Protein AF-A0AAV0SYE0-F1 (afdb_monomer_lite)

pLDDT: mean 76.72, std 21.62, range [25.12, 97.19]

Structure (mmCIF, N/CA/C/O backbone):
data_AF-A0AAV0SYE0-F1
#
_entry.id   AF-A0AAV0SYE0-F1
#
loop_
_atom_site.group_PDB
_atom_site.id
_atom_site.type_symbol
_atom_site.label_atom_id
_atom_site.label_alt_id
_atom_site.label_comp_id
_atom_site.label_asym_id
_atom_site.label_entity_id
_atom_site.label_seq_id
_atom_site.pdbx_PDB_ins_code
_atom_site.Cartn_x
_atom_site.Cartn_y
_atom_site.Cartn_z
_atom_site.occupancy
_atom_site.B_iso_or_equiv
_atom_site.auth_seq_id
_atom_site.auth_comp_id
_atom_site.auth_asym_id
_atom_site.auth_atom_id
_atom_site.pdbx_PDB_model_num
ATOM 1 N N . MET A 1 1 ? 43.451 -27.734 25.884 1.00 39.03 1 MET A N 1
ATOM 2 C CA . MET A 1 1 ? 43.210 -27.910 24.436 1.00 39.03 1 MET A CA 1
ATOM 3 C C . MET A 1 1 ? 42.182 -29.017 24.234 1.00 39.03 1 MET A C 1
ATOM 5 O O . MET A 1 1 ? 42.535 -30.186 24.268 1.00 39.03 1 MET A O 1
ATOM 9 N N . ARG A 1 2 ? 40.902 -28.650 24.120 1.00 26.92 2 ARG A N 1
ATOM 10 C CA . ARG A 1 2 ? 39.813 -29.468 23.565 1.00 26.92 2 ARG A CA 1
ATOM 11 C C . ARG A 1 2 ? 38.828 -28.494 22.925 1.00 26.92 2 ARG A C 1
ATOM 13 O O . ARG A 1 2 ? 38.485 -27.481 23.525 1.00 26.92 2 ARG A O 1
ATOM 20 N N . ILE A 1 3 ? 38.518 -28.775 21.670 1.00 32.34 3 ILE A N 1
ATOM 21 C CA . ILE A 1 3 ? 37.785 -27.938 20.727 1.00 32.34 3 ILE A CA 1
ATOM 22 C C . ILE A 1 3 ? 36.298 -28.004 21.077 1.00 32.34 3 ILE A C 1
ATOM 24 O O . ILE A 1 3 ? 35.726 -29.090 21.102 1.00 32.34 3 ILE A O 1
ATOM 28 N N . ALA A 1 4 ? 35.691 -26.849 21.341 1.00 30.98 4 ALA A N 1
ATOM 29 C CA . ALA A 1 4 ? 34.247 -26.681 21.355 1.00 30.98 4 ALA A CA 1
ATOM 30 C C . ALA A 1 4 ? 33.832 -26.156 19.977 1.00 30.98 4 ALA A C 1
ATOM 32 O O . ALA A 1 4 ? 34.064 -24.995 19.648 1.00 30.98 4 ALA A O 1
ATOM 33 N N . GLY A 1 5 ? 33.258 -27.028 19.156 1.00 30.31 5 GLY A N 1
ATOM 34 C CA . GLY A 1 5 ? 32.296 -26.593 18.155 1.00 30.31 5 GLY A CA 1
ATOM 35 C C . GLY A 1 5 ? 30.921 -26.634 18.803 1.00 30.31 5 GLY A C 1
ATOM 36 O O . GLY A 1 5 ? 30.643 -27.599 19.500 1.00 30.31 5 GLY A O 1
ATOM 37 N N . PHE A 1 6 ? 30.100 -25.605 18.604 1.00 29.39 6 PHE A N 1
ATOM 38 C CA . PHE A 1 6 ? 28.672 -25.751 18.316 1.00 29.39 6 PHE A CA 1
ATOM 39 C C . PHE A 1 6 ? 28.078 -24.387 17.919 1.00 29.39 6 PHE A C 1
ATOM 41 O O . PHE A 1 6 ? 28.162 -23.414 18.658 1.00 29.39 6 PHE A O 1
ATOM 48 N N . LEU A 1 7 ? 27.487 -24.388 16.722 1.00 26.67 7 LEU A N 1
ATOM 49 C CA . LEU A 1 7 ? 26.417 -23.530 16.205 1.00 26.67 7 LEU A CA 1
ATOM 50 C C . LEU A 1 7 ? 26.616 -22.001 16.161 1.00 26.67 7 LEU A C 1
ATOM 52 O O . LEU A 1 7 ? 26.244 -21.252 17.059 1.00 26.67 7 LE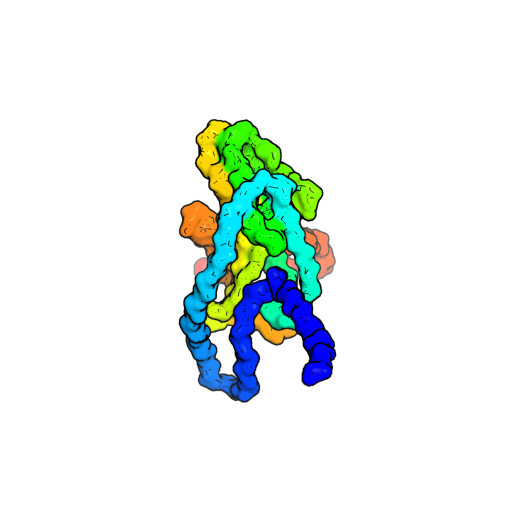U A O 1
ATOM 56 N N . CYS A 1 8 ? 27.047 -21.532 14.988 1.00 25.12 8 CYS A N 1
ATOM 57 C CA . CYS A 1 8 ? 26.681 -20.219 14.471 1.00 25.12 8 CYS A CA 1
ATOM 58 C C . CYS A 1 8 ? 25.213 -20.289 14.004 1.00 25.12 8 CYS A C 1
ATOM 60 O O . CYS A 1 8 ? 24.919 -20.902 12.978 1.00 25.12 8 CYS A O 1
ATOM 62 N N . PHE A 1 9 ? 24.283 -19.718 14.775 1.00 26.72 9 PHE A N 1
ATOM 63 C CA . PHE A 1 9 ? 22.928 -19.445 14.293 1.00 26.72 9 PHE A CA 1
ATOM 64 C C . PHE A 1 9 ? 23.012 -18.305 13.272 1.00 26.72 9 PHE A C 1
ATOM 66 O O . PHE A 1 9 ? 23.172 -17.140 13.634 1.00 26.72 9 PHE A O 1
ATOM 73 N N . ALA A 1 10 ? 22.948 -18.650 11.987 1.00 30.55 10 ALA A N 1
ATOM 74 C CA . ALA A 1 10 ? 22.765 -17.677 10.923 1.00 30.55 10 ALA A CA 1
ATOM 75 C C . ALA A 1 10 ? 21.324 -17.141 10.965 1.00 30.55 10 ALA A C 1
ATOM 77 O O . ALA A 1 10 ? 20.359 -17.902 11.020 1.00 30.55 10 ALA A O 1
ATOM 78 N N . LEU A 1 11 ? 21.242 -15.814 10.983 1.00 30.31 11 LEU A N 1
ATOM 79 C CA . LEU A 1 11 ? 20.070 -14.952 11.041 1.00 30.31 11 LEU A CA 1
ATOM 80 C C . LEU A 1 11 ? 18.821 -15.449 10.288 1.00 30.31 11 LEU A C 1
ATOM 82 O O . LEU A 1 11 ? 18.808 -15.590 9.067 1.00 30.31 11 LEU A O 1
ATOM 86 N N . VAL A 1 12 ? 17.729 -15.553 11.046 1.00 32.97 12 VAL A N 1
ATOM 87 C CA . VAL A 1 12 ? 16.354 -15.310 10.592 1.00 32.97 12 VAL A CA 1
ATOM 88 C C . VAL A 1 12 ? 16.225 -13.814 10.279 1.00 32.97 12 VAL A C 1
ATOM 90 O O . VAL A 1 12 ? 16.651 -12.999 11.096 1.00 32.97 12 VAL A O 1
ATOM 93 N N . GLY A 1 13 ? 15.638 -13.415 9.145 1.00 28.16 13 GLY A N 1
ATOM 94 C CA . GLY A 1 13 ? 15.390 -11.985 8.933 1.00 28.16 13 GLY A CA 1
ATOM 95 C C . GLY A 1 13 ? 14.937 -11.546 7.547 1.00 28.16 13 GLY A C 1
ATOM 96 O O . GLY A 1 13 ? 15.702 -10.897 6.853 1.00 28.16 13 GLY A O 1
ATOM 97 N N . VAL A 1 14 ? 13.664 -11.784 7.211 1.00 32.28 14 VAL A N 1
ATOM 98 C CA . VAL A 1 14 ? 12.763 -10.699 6.766 1.00 32.28 14 VAL A CA 1
ATOM 99 C C . VAL A 1 14 ? 11.435 -10.881 7.496 1.00 32.28 14 VAL A C 1
ATOM 101 O O . VAL A 1 14 ? 10.446 -11.385 6.980 1.00 32.28 14 VAL A O 1
ATOM 104 N N . ALA A 1 15 ? 11.483 -10.492 8.760 1.00 31.98 15 ALA A N 1
ATOM 105 C CA . ALA A 1 15 ? 10.378 -9.971 9.542 1.00 31.98 15 ALA A CA 1
ATOM 106 C C . ALA A 1 15 ? 11.039 -8.969 10.491 1.00 31.98 15 ALA A C 1
ATOM 108 O O . ALA A 1 15 ? 11.371 -9.293 11.623 1.00 31.98 15 ALA A O 1
ATOM 109 N N . THR A 1 16 ? 11.371 -7.772 10.004 1.00 31.03 16 THR A N 1
ATOM 110 C CA . THR A 1 16 ? 11.835 -6.700 10.892 1.00 31.03 16 THR A CA 1
ATOM 111 C C . THR A 1 16 ? 10.615 -6.011 11.492 1.00 31.03 16 THR A C 1
ATOM 113 O O . THR A 1 16 ? 10.235 -4.900 11.128 1.00 31.03 16 THR A O 1
ATOM 116 N N . VAL A 1 17 ? 9.976 -6.724 12.418 1.00 31.34 17 VAL A N 1
ATOM 117 C CA . VAL A 1 17 ? 9.148 -6.128 13.462 1.00 31.34 17 VAL A CA 1
ATOM 118 C C . VAL A 1 17 ? 10.128 -5.590 14.503 1.00 31.34 17 VAL A C 1
ATOM 120 O O . VAL A 1 17 ? 10.962 -6.326 15.019 1.00 31.34 17 VAL A O 1
ATOM 123 N N . VAL A 1 18 ? 10.086 -4.283 14.758 1.00 28.69 18 VAL A N 1
ATOM 124 C CA . VAL A 1 18 ? 10.668 -3.738 15.986 1.00 28.69 18 VAL A CA 1
ATOM 125 C C . VAL A 1 18 ? 9.649 -4.046 17.069 1.00 28.69 18 VAL A C 1
ATOM 127 O O . VAL A 1 18 ? 8.572 -3.447 17.079 1.00 28.69 18 VAL A O 1
ATOM 130 N N . ASP A 1 19 ? 9.966 -5.011 17.923 1.00 27.86 19 ASP A N 1
ATOM 131 C CA . ASP A 1 19 ? 9.214 -5.259 19.143 1.00 27.86 19 ASP A CA 1
ATOM 132 C C . ASP A 1 19 ? 9.237 -3.992 20.003 1.00 27.86 19 ASP A C 1
ATOM 134 O O . ASP A 1 19 ? 10.294 -3.462 20.350 1.00 27.86 19 ASP A O 1
ATOM 138 N N . GLN A 1 20 ? 8.058 -3.503 20.363 1.00 31.05 20 GLN A N 1
ATOM 139 C CA . GLN A 1 20 ? 7.893 -2.856 21.651 1.00 31.05 20 GLN A CA 1
ATOM 140 C C . GLN A 1 20 ? 7.108 -3.820 22.528 1.00 31.05 20 GLN A C 1
ATOM 142 O O . GLN A 1 20 ? 6.044 -4.292 22.131 1.00 31.05 20 GLN A O 1
ATOM 147 N N . GLU A 1 21 ? 7.690 -4.137 23.682 1.00 31.53 21 GLU A N 1
ATOM 148 C CA . GLU A 1 21 ? 7.192 -5.116 24.645 1.00 31.53 21 GLU A CA 1
ATOM 149 C C . GLU A 1 21 ? 5.715 -4.921 25.039 1.00 31.53 21 GLU A C 1
ATOM 151 O O . GLU A 1 21 ? 5.198 -3.798 25.001 1.00 31.53 21 GLU A O 1
ATOM 156 N N . PRO A 1 22 ? 5.025 -5.998 25.464 1.00 37.97 22 PRO A N 1
ATOM 157 C CA . PRO A 1 22 ? 3.666 -5.895 25.968 1.00 37.97 22 PRO A CA 1
ATOM 158 C C . PRO A 1 22 ? 3.667 -5.146 27.305 1.00 37.97 22 PRO A C 1
ATOM 160 O O . PRO A 1 22 ? 4.179 -5.641 28.309 1.00 37.97 22 PRO A O 1
ATOM 163 N N . VAL A 1 23 ? 3.050 -3.962 27.340 1.00 39.50 23 VAL A N 1
ATOM 164 C CA . VAL A 1 23 ? 2.696 -3.316 28.609 1.00 39.50 23 VAL A CA 1
ATOM 165 C C . VAL A 1 23 ? 1.694 -4.230 29.316 1.00 39.50 23 VAL A C 1
ATOM 167 O O . VAL A 1 23 ? 0.624 -4.532 28.784 1.00 39.50 23 VAL A O 1
ATOM 170 N N . GLY A 1 24 ? 2.103 -4.737 30.480 1.00 34.47 24 GLY A N 1
ATOM 171 C CA . GLY A 1 24 ? 1.306 -5.610 31.333 1.00 34.47 24 GLY A CA 1
ATOM 172 C C . GLY A 1 24 ? 0.010 -4.956 31.815 1.00 34.47 24 GLY A C 1
ATOM 173 O O . GLY A 1 24 ? -0.150 -3.741 31.748 1.00 34.47 24 GLY A O 1
ATOM 174 N N . ASN A 1 25 ? -0.904 -5.803 32.300 1.00 40.38 25 ASN A N 1
ATOM 175 C CA . ASN A 1 25 ? -2.187 -5.449 32.917 1.00 40.38 25 ASN A CA 1
ATOM 176 C C . ASN A 1 25 ? -2.152 -4.098 33.655 1.00 40.38 25 ASN A C 1
ATOM 178 O O . ASN A 1 25 ? -1.549 -4.004 34.724 1.00 40.38 25 ASN A O 1
ATOM 182 N N . SER A 1 26 ? -2.884 -3.102 33.158 1.00 34.50 26 SER A N 1
ATOM 183 C CA . SER A 1 26 ? -3.306 -1.972 33.980 1.00 34.50 26 SER A CA 1
ATOM 184 C C . SER A 1 26 ? -4.742 -1.563 33.661 1.00 34.50 26 SER A C 1
ATOM 186 O O . SER A 1 26 ? -5.260 -1.710 32.555 1.00 34.50 26 SER A O 1
ATOM 188 N N . THR A 1 27 ? -5.407 -1.165 34.733 1.00 34.47 27 THR A N 1
ATOM 189 C CA . THR A 1 27 ? -6.792 -0.733 34.858 1.00 34.47 27 THR A CA 1
ATOM 190 C C . THR A 1 27 ? -7.102 0.514 34.023 1.00 34.47 27 THR A C 1
ATOM 192 O O . THR A 1 27 ? -6.209 1.261 33.644 1.00 34.47 27 THR A O 1
ATOM 195 N N . LEU A 1 28 ? -8.395 0.720 33.755 1.00 39.66 28 LEU A N 1
ATOM 196 C CA . LEU A 1 28 ? -9.038 1.669 32.829 1.00 39.66 28 LEU A CA 1
ATOM 197 C C . LEU A 1 28 ? -8.769 3.190 33.022 1.00 39.66 28 LEU A C 1
ATOM 199 O O . LEU A 1 28 ? -9.679 3.977 32.779 1.00 39.66 28 LEU A O 1
ATOM 203 N N . GLU A 1 29 ? -7.569 3.646 33.395 1.00 38.31 29 GLU A N 1
ATOM 204 C CA . GLU A 1 29 ? -7.291 5.090 33.574 1.00 38.31 29 GLU A CA 1
ATOM 205 C C . GLU A 1 29 ? -6.020 5.662 32.923 1.00 38.31 29 GLU A C 1
ATOM 207 O O . GLU A 1 29 ? -5.843 6.877 32.967 1.00 38.31 29 GLU A O 1
ATOM 212 N N . ASP A 1 30 ? -5.190 4.887 32.222 1.00 38.16 30 ASP A N 1
ATOM 213 C CA . ASP A 1 30 ? -3.998 5.461 31.578 1.00 38.16 30 ASP A CA 1
ATOM 214 C C . ASP A 1 30 ? -4.182 5.671 30.070 1.00 38.16 30 ASP A C 1
ATOM 216 O O . ASP A 1 30 ? -4.316 4.732 29.280 1.00 38.16 30 ASP A O 1
ATOM 220 N N . ALA A 1 31 ? -4.158 6.939 29.651 1.00 41.88 31 ALA A N 1
ATOM 221 C CA . ALA A 1 31 ? -3.985 7.302 28.250 1.00 41.88 31 ALA A CA 1
ATOM 222 C C . ALA A 1 31 ? -2.686 6.663 27.705 1.00 41.88 31 ALA A C 1
ATOM 224 O O . ALA A 1 31 ? -1.679 6.648 28.417 1.00 41.88 31 ALA A O 1
ATOM 225 N N . PRO A 1 32 ? -2.655 6.162 26.454 1.00 47.22 32 PRO A N 1
ATOM 226 C CA . PRO A 1 32 ? -1.471 5.503 25.912 1.00 47.22 32 PRO A CA 1
ATOM 227 C C . PRO A 1 32 ? -0.261 6.442 25.953 1.00 47.22 32 PRO A C 1
ATOM 229 O O . PRO A 1 32 ? -0.279 7.510 25.333 1.00 47.22 32 PRO A O 1
ATOM 232 N N . VAL A 1 33 ? 0.790 6.040 26.672 1.00 45.41 33 VAL A N 1
ATOM 233 C CA . VAL A 1 33 ? 2.092 6.721 26.669 1.00 45.41 33 VAL A CA 1
ATOM 234 C C . VAL A 1 33 ? 2.550 6.868 25.209 1.00 45.41 33 VAL A C 1
ATOM 236 O O . VAL A 1 33 ? 2.459 5.895 24.452 1.00 45.41 33 VAL A O 1
ATOM 239 N N . PRO A 1 34 ? 3.008 8.058 24.767 1.00 44.53 34 PRO A N 1
ATOM 240 C CA . PRO A 1 34 ? 3.503 8.228 23.408 1.00 44.53 34 PRO A CA 1
ATOM 241 C C . PRO A 1 34 ? 4.624 7.213 23.144 1.00 44.53 34 PRO A C 1
ATOM 243 O O . PRO A 1 34 ? 5.478 7.024 24.015 1.00 44.53 34 PRO A O 1
ATOM 246 N N . PRO A 1 35 ? 4.634 6.545 21.975 1.00 51.69 35 PRO A N 1
ATOM 247 C CA . PRO A 1 35 ? 5.671 5.575 21.675 1.00 51.69 35 PRO A CA 1
ATOM 248 C C . PRO A 1 35 ? 7.048 6.250 21.805 1.00 51.69 35 PRO A C 1
ATOM 250 O O . PRO A 1 35 ? 7.205 7.397 21.370 1.00 51.69 35 PRO A O 1
ATOM 253 N N . PRO A 1 36 ? 8.035 5.579 22.425 1.00 47.97 36 PRO A N 1
ATOM 254 C CA . PRO A 1 36 ? 9.389 6.083 22.539 1.00 47.97 36 PRO A CA 1
ATOM 255 C C . PRO A 1 36 ? 9.919 6.419 21.148 1.00 47.97 36 PRO A C 1
ATOM 257 O O . PRO A 1 36 ? 9.626 5.737 20.162 1.00 47.97 36 PRO A O 1
ATOM 260 N N . THR A 1 37 ? 10.703 7.492 21.078 1.00 43.03 37 THR A N 1
ATOM 261 C CA . THR A 1 37 ? 11.418 7.895 19.868 1.00 43.03 37 THR A CA 1
ATOM 262 C C . THR A 1 37 ? 12.114 6.670 19.262 1.00 43.03 37 THR A C 1
ATOM 264 O O . THR A 1 37 ? 12.851 6.000 19.991 1.00 43.03 37 THR A O 1
ATOM 267 N N . PRO A 1 38 ? 11.899 6.349 17.968 1.00 50.44 38 PRO A N 1
ATOM 268 C CA . PRO A 1 38 ? 12.546 5.206 17.340 1.00 50.44 38 PRO A CA 1
ATOM 269 C C . PRO A 1 38 ? 14.055 5.300 17.554 1.00 50.44 38 PRO A C 1
ATOM 271 O O . PRO A 1 38 ? 14.655 6.334 17.246 1.00 50.44 38 PRO A O 1
ATOM 274 N N . ALA A 1 39 ? 14.662 4.241 18.092 1.00 43.97 39 ALA A N 1
ATOM 275 C CA . ALA A 1 39 ? 16.113 4.152 18.168 1.00 43.97 39 ALA A CA 1
ATOM 276 C C . ALA A 1 39 ? 16.702 4.405 16.765 1.00 43.97 39 ALA A C 1
ATOM 278 O O . ALA A 1 39 ? 16.112 3.947 15.778 1.00 43.97 39 ALA A O 1
ATOM 279 N N . PRO A 1 40 ? 17.825 5.140 16.642 1.00 45.06 40 PRO A N 1
ATOM 280 C CA . PRO A 1 40 ? 18.459 5.353 15.350 1.00 45.06 40 PRO A CA 1
ATOM 281 C C . PRO A 1 40 ? 18.737 3.992 14.716 1.00 45.06 40 PRO A C 1
ATOM 283 O O . PRO A 1 40 ? 19.388 3.143 15.328 1.00 45.06 40 PRO A O 1
ATOM 286 N N . THR A 1 41 ? 18.204 3.773 13.511 1.00 49.97 41 THR A N 1
ATOM 287 C CA . THR A 1 41 ? 18.442 2.546 12.750 1.00 49.97 41 THR A CA 1
ATOM 288 C C . THR A 1 41 ? 19.955 2.324 12.689 1.00 49.97 41 THR A C 1
ATOM 290 O O . THR A 1 41 ? 20.658 3.229 12.223 1.00 49.97 41 THR A O 1
ATOM 293 N N . PRO A 1 42 ? 20.485 1.183 13.175 1.00 56.62 42 PRO A N 1
ATOM 294 C CA . PRO A 1 42 ? 21.911 0.915 13.085 1.00 56.62 42 PRO A CA 1
ATOM 295 C C . PRO A 1 42 ? 22.345 1.081 11.631 1.00 56.62 42 PRO A C 1
ATOM 297 O O . PRO A 1 42 ? 21.618 0.671 10.727 1.00 56.62 42 PRO A O 1
ATOM 300 N N . ALA A 1 43 ? 23.502 1.704 11.399 1.00 55.62 43 ALA A N 1
ATOM 301 C CA . ALA A 1 43 ? 24.018 1.904 10.052 1.00 55.62 43 ALA A CA 1
ATOM 302 C C . ALA A 1 43 ? 24.183 0.540 9.358 1.00 55.62 43 ALA A C 1
ATOM 304 O O . ALA A 1 43 ? 25.160 -0.177 9.585 1.00 55.62 43 ALA A O 1
ATOM 305 N N . CYS A 1 44 ? 23.206 0.155 8.536 1.00 56.62 44 CYS A N 1
ATOM 306 C CA . CYS A 1 44 ? 23.288 -1.049 7.729 1.00 56.62 44 CYS A CA 1
ATOM 307 C C . CYS A 1 44 ? 24.372 -0.827 6.675 1.00 56.62 44 CYS A C 1
ATOM 309 O O . CYS A 1 44 ? 24.220 0.005 5.782 1.00 56.62 44 CYS A O 1
ATOM 311 N N . LYS A 1 45 ? 25.472 -1.583 6.762 1.00 61.62 45 LYS A N 1
ATOM 312 C CA . LYS A 1 45 ? 26.448 -1.687 5.672 1.00 61.62 45 LYS A CA 1
ATOM 313 C C . LYS A 1 45 ? 25.823 -2.517 4.550 1.00 61.62 45 LYS A C 1
ATOM 315 O O . LYS A 1 45 ? 26.063 -3.716 4.459 1.00 61.62 45 LYS A O 1
ATOM 320 N N . HIS A 1 46 ? 24.974 -1.891 3.746 1.00 64.38 46 HIS A N 1
ATOM 321 C CA . HIS A 1 46 ? 24.399 -2.499 2.556 1.00 64.38 46 HIS A CA 1
ATOM 322 C C . HIS A 1 46 ? 25.151 -1.995 1.320 1.00 64.38 46 HIS A C 1
ATOM 324 O O . HIS A 1 46 ? 25.329 -0.790 1.150 1.00 64.38 46 HIS A O 1
ATOM 330 N N . VAL A 1 47 ? 25.628 -2.914 0.479 1.00 65.00 47 VAL A N 1
ATOM 331 C CA . VAL A 1 47 ? 26.158 -2.562 -0.843 1.00 65.00 47 VAL A CA 1
ATOM 332 C C . VAL A 1 47 ? 24.966 -2.477 -1.781 1.00 65.00 47 VAL A C 1
ATOM 334 O O . VAL A 1 47 ? 24.391 -3.506 -2.129 1.00 65.00 47 VAL A O 1
ATOM 337 N N . GLU A 1 48 ? 24.594 -1.259 -2.168 1.00 75.50 48 GLU A N 1
ATOM 338 C CA . GLU A 1 48 ? 23.477 -1.031 -3.080 1.00 75.50 48 GLU A CA 1
ATOM 339 C C . GLU A 1 48 ? 23.713 -1.752 -4.409 1.00 75.50 48 GLU A C 1
ATOM 341 O O . GLU A 1 48 ? 24.671 -1.475 -5.137 1.00 75.50 48 GLU A O 1
ATOM 346 N N . LYS A 1 49 ? 22.818 -2.683 -4.737 1.00 86.81 49 LYS A N 1
ATOM 347 C CA . LYS A 1 49 ? 22.844 -3.407 -6.005 1.00 86.81 49 LYS A CA 1
ATOM 348 C C . LYS A 1 49 ? 21.457 -3.414 -6.629 1.00 86.81 49 LYS A C 1
ATOM 350 O O . LYS A 1 49 ? 20.581 -4.176 -6.228 1.00 86.81 49 LYS A O 1
ATOM 355 N N . GLY A 1 50 ? 21.286 -2.574 -7.646 1.00 90.06 50 GLY A N 1
ATOM 356 C CA . GLY A 1 50 ? 20.104 -2.588 -8.498 1.00 90.06 50 GLY A CA 1
ATOM 357 C C . GLY A 1 50 ? 20.172 -3.726 -9.517 1.00 90.06 50 GLY A C 1
ATOM 358 O O . GLY A 1 50 ? 21.174 -3.871 -10.219 1.00 90.06 50 GLY A O 1
ATOM 359 N N . ILE A 1 51 ? 19.105 -4.512 -9.636 1.00 94.62 51 ILE A N 1
ATOM 360 C CA . ILE A 1 51 ? 18.956 -5.542 -10.676 1.00 94.62 51 ILE A CA 1
ATOM 361 C C . ILE A 1 51 ? 17.718 -5.278 -11.536 1.00 94.62 51 ILE A C 1
ATOM 363 O O . ILE A 1 51 ? 16.922 -4.385 -11.260 1.00 94.62 51 ILE A O 1
ATOM 367 N N . HIS A 1 52 ? 17.546 -6.029 -12.622 1.00 96.69 52 HIS A N 1
ATOM 368 C CA . HIS A 1 52 ? 16.375 -5.885 -13.491 1.00 96.69 52 HIS A CA 1
ATOM 369 C C . HIS A 1 52 ? 15.069 -6.097 -12.699 1.00 96.69 52 HIS A C 1
ATOM 371 O O . HIS A 1 52 ? 15.007 -7.003 -11.869 1.00 96.69 52 HIS A O 1
ATOM 377 N N . HIS A 1 53 ? 14.021 -5.304 -12.956 1.00 94.31 53 HIS A N 1
ATOM 378 C CA . HIS A 1 53 ? 12.792 -5.296 -12.139 1.00 94.31 53 HIS A CA 1
ATOM 379 C C . HIS A 1 53 ? 12.092 -6.660 -12.095 1.00 94.31 53 HIS A C 1
ATOM 381 O O . HIS A 1 53 ? 11.626 -7.084 -11.043 1.00 94.31 53 HIS A O 1
ATOM 387 N N . ASP A 1 54 ? 12.092 -7.393 -13.211 1.00 95.44 54 ASP A N 1
ATOM 388 C CA . ASP A 1 54 ? 11.547 -8.755 -13.254 1.00 95.44 54 ASP A CA 1
ATOM 389 C C . ASP A 1 54 ? 12.425 -9.786 -12.520 1.00 95.44 54 ASP A C 1
ATOM 391 O O . ASP A 1 54 ? 11.998 -10.918 -12.355 1.00 95.44 54 ASP A O 1
ATOM 395 N N . LYS A 1 55 ? 13.649 -9.457 -12.087 1.00 96.56 55 LYS A N 1
ATOM 396 C CA . LYS A 1 55 ? 14.592 -10.392 -11.438 1.00 96.56 55 LYS A CA 1
ATOM 397 C C . LYS A 1 55 ? 14.611 -10.303 -9.916 1.00 96.56 55 LYS A C 1
ATOM 399 O O . LYS A 1 55 ? 15.401 -11.003 -9.290 1.00 96.56 55 LYS A O 1
ATOM 404 N N . ILE A 1 56 ? 13.696 -9.546 -9.321 1.00 95.31 56 ILE A N 1
ATOM 405 C CA . ILE A 1 56 ? 13.511 -9.525 -7.872 1.00 95.31 56 ILE A CA 1
ATOM 406 C C . ILE A 1 56 ? 12.575 -10.662 -7.466 1.00 95.31 56 ILE A C 1
ATOM 408 O O . ILE A 1 56 ? 11.434 -10.738 -7.923 1.00 95.31 56 ILE A O 1
ATOM 412 N N . LYS A 1 57 ? 13.057 -11.549 -6.594 1.00 96.06 57 LYS A N 1
ATOM 413 C CA . LYS A 1 57 ? 12.248 -12.627 -6.024 1.00 96.06 57 LYS A CA 1
ATOM 414 C C . LYS A 1 57 ? 11.462 -12.101 -4.815 1.00 96.06 57 LYS A C 1
ATOM 416 O O . LYS A 1 57 ? 12.089 -11.545 -3.915 1.00 96.06 57 LYS A O 1
ATOM 421 N N . PRO A 1 58 ? 10.126 -12.262 -4.775 1.00 93.75 58 PRO A N 1
ATOM 422 C CA . PRO A 1 58 ? 9.324 -11.839 -3.635 1.00 93.75 58 PRO A CA 1
ATOM 423 C C . PRO A 1 58 ? 9.586 -12.727 -2.414 1.00 93.75 58 PRO A C 1
ATOM 425 O O . PRO A 1 58 ? 10.055 -13.865 -2.525 1.00 93.75 58 PRO A O 1
ATOM 428 N N . PHE A 1 59 ? 9.232 -12.208 -1.245 1.00 94.12 59 PHE A N 1
ATOM 429 C CA . PHE A 1 59 ? 9.239 -12.960 -0.001 1.00 94.12 59 PHE A CA 1
ATOM 430 C C . PHE A 1 59 ? 7.972 -13.813 0.097 1.00 94.12 59 PHE A C 1
ATOM 432 O O . PHE A 1 59 ? 6.878 -13.322 -0.204 1.00 94.12 59 PHE A O 1
ATOM 439 N N . PRO A 1 60 ? 8.071 -15.072 0.556 1.00 94.44 60 PRO A N 1
ATOM 440 C CA . PRO A 1 60 ? 6.878 -15.825 0.908 1.00 94.44 60 PRO A CA 1
ATOM 441 C C . PRO A 1 60 ? 6.148 -15.122 2.058 1.00 94.44 60 PRO A C 1
ATOM 443 O O . PRO A 1 60 ? 6.776 -14.591 2.975 1.00 94.44 60 PRO A O 1
ATOM 446 N N . GLN A 1 61 ? 4.815 -15.133 2.031 1.00 90.44 61 GLN A N 1
ATOM 447 C CA . GLN A 1 61 ? 4.040 -14.714 3.194 1.00 90.44 61 GLN A CA 1
ATOM 448 C C . GLN A 1 61 ? 4.200 -15.772 4.291 1.00 90.44 61 GLN A C 1
ATOM 450 O O . GLN A 1 61 ? 3.768 -16.908 4.113 1.00 90.44 61 GLN A O 1
ATOM 455 N N . LEU A 1 62 ? 4.827 -15.389 5.401 1.00 90.00 62 LEU A N 1
ATOM 456 C CA . LEU A 1 62 ? 4.965 -16.235 6.584 1.00 90.00 62 LEU A CA 1
ATOM 457 C C . LEU A 1 62 ? 3.652 -16.287 7.377 1.00 90.00 62 LEU A C 1
ATOM 459 O O . LEU A 1 62 ? 2.799 -15.401 7.252 1.00 90.00 62 LEU A O 1
ATOM 463 N N . ASP A 1 63 ? 3.512 -17.313 8.214 1.00 92.62 63 ASP A N 1
ATOM 464 C CA . ASP A 1 63 ? 2.406 -17.400 9.162 1.00 92.62 63 ASP A CA 1
ATOM 465 C C . ASP A 1 63 ? 2.488 -16.260 10.182 1.00 92.62 63 ASP A C 1
ATOM 467 O O . ASP A 1 63 ? 3.543 -15.985 10.752 1.00 92.62 63 ASP A O 1
ATOM 471 N N . ALA A 1 64 ? 1.358 -15.594 10.414 1.00 93.56 64 ALA A N 1
ATOM 472 C CA . ALA A 1 64 ? 1.270 -14.491 11.358 1.00 93.56 64 ALA A CA 1
ATOM 473 C C . ALA A 1 64 ? 1.155 -15.006 12.799 1.00 93.56 64 ALA A C 1
ATOM 475 O O . ALA A 1 64 ? 0.159 -15.634 13.175 1.00 93.56 64 ALA A O 1
ATOM 476 N N . VAL A 1 65 ? 2.146 -14.689 13.629 1.00 93.75 65 VAL A N 1
ATOM 477 C CA . VAL A 1 65 ? 2.252 -15.161 15.013 1.00 93.75 65 VAL A CA 1
ATOM 478 C C . VAL A 1 65 ? 1.887 -14.046 15.988 1.00 93.75 65 VAL A C 1
ATOM 480 O O . VAL A 1 65 ? 1.040 -14.248 16.870 1.00 93.75 65 VAL A O 1
ATOM 483 N N . SER A 1 66 ? 2.470 -12.862 15.810 1.00 93.00 66 SER A N 1
ATOM 484 C CA . SER A 1 66 ? 2.265 -11.717 16.698 1.00 93.00 66 SER A CA 1
ATOM 485 C C . SER A 1 66 ? 0.930 -11.002 16.432 1.00 93.00 66 SER A C 1
ATOM 487 O O . SER A 1 66 ? 0.312 -11.141 15.374 1.00 93.00 66 SER A O 1
ATOM 489 N N . ILE A 1 67 ? 0.449 -10.228 17.412 1.00 95.50 67 ILE A N 1
ATOM 490 C CA . ILE A 1 67 ? -0.738 -9.363 17.269 1.00 95.50 67 ILE A CA 1
ATOM 491 C C . ILE A 1 67 ? -0.638 -8.432 16.039 1.00 95.50 67 ILE A C 1
ATOM 493 O O . ILE A 1 67 ? -1.572 -8.439 15.230 1.00 95.50 67 ILE A O 1
ATOM 497 N N . PRO A 1 68 ? 0.454 -7.660 15.839 1.00 91.94 68 PRO A N 1
ATOM 498 C CA . PRO A 1 68 ? 0.578 -6.784 14.674 1.00 91.94 68 PRO A CA 1
ATOM 499 C C . PRO A 1 68 ? 0.597 -7.555 13.346 1.00 91.94 68 PRO A C 1
ATOM 501 O O . PRO A 1 68 ? -0.061 -7.128 12.398 1.00 91.94 68 PRO A O 1
ATOM 504 N N . GLU A 1 69 ? 1.265 -8.713 13.274 1.00 91.25 69 GLU A N 1
ATOM 505 C CA . GLU A 1 69 ? 1.264 -9.564 12.072 1.00 91.25 69 GLU A CA 1
ATOM 506 C C . GLU A 1 69 ? -0.139 -10.073 11.741 1.00 91.25 69 GLU A C 1
ATOM 508 O O . GLU A 1 69 ? -0.587 -9.983 10.596 1.00 91.25 69 GLU A O 1
ATOM 513 N N . LYS A 1 70 ? -0.864 -10.576 12.746 1.00 95.38 70 LYS A N 1
ATOM 514 C CA . LYS A 1 70 ? -2.234 -11.077 12.573 1.00 95.38 70 LYS A CA 1
ATOM 515 C C . LYS A 1 70 ? -3.162 -9.967 12.094 1.00 95.38 70 LYS A C 1
ATOM 517 O O . LYS A 1 70 ? -3.965 -10.198 11.190 1.00 95.38 70 LYS A O 1
ATOM 522 N N . ALA A 1 71 ? -3.026 -8.761 12.645 1.00 92.12 71 ALA A N 1
ATOM 523 C CA . ALA A 1 71 ? -3.775 -7.594 12.193 1.00 92.12 71 ALA A CA 1
ATOM 524 C C . ALA A 1 71 ? -3.417 -7.210 10.744 1.00 92.12 71 ALA A C 1
ATOM 526 O O . ALA A 1 71 ? -4.318 -6.987 9.937 1.00 92.12 71 ALA A O 1
ATOM 527 N N . ALA A 1 72 ? -2.130 -7.196 10.384 1.00 92.06 72 ALA A N 1
ATOM 528 C CA . ALA A 1 72 ? -1.678 -6.880 9.029 1.00 92.06 72 ALA A CA 1
ATOM 529 C C . ALA A 1 72 ? -2.154 -7.906 7.982 1.00 92.06 72 ALA A C 1
ATOM 531 O O . ALA A 1 72 ? -2.519 -7.548 6.865 1.00 92.06 72 ALA A O 1
ATOM 532 N N . VAL A 1 73 ? -2.211 -9.192 8.335 1.00 94.06 73 VAL A N 1
ATOM 533 C CA . VAL A 1 73 ? -2.782 -10.217 7.448 1.00 94.06 73 VAL A CA 1
ATOM 534 C C . VAL A 1 73 ? -4.304 -10.076 7.354 1.00 94.06 73 VAL A C 1
ATOM 536 O O . VAL A 1 73 ? -4.854 -10.142 6.254 1.00 94.06 73 VAL A O 1
ATOM 539 N N . LYS A 1 74 ? -4.991 -9.837 8.481 1.00 92.50 74 LYS A N 1
ATOM 540 C CA . LYS A 1 74 ? -6.458 -9.695 8.548 1.00 92.50 74 LYS A CA 1
ATOM 541 C C . LYS A 1 74 ? -6.977 -8.495 7.756 1.00 92.50 74 LYS A C 1
ATOM 543 O O . LYS A 1 74 ? -8.001 -8.612 7.090 1.00 92.50 74 LYS A O 1
ATOM 548 N N . PHE A 1 75 ? -6.288 -7.358 7.828 1.00 91.69 75 PHE A N 1
ATOM 549 C CA . PHE A 1 75 ? -6.716 -6.097 7.213 1.00 91.69 75 PHE A CA 1
ATOM 550 C C . PHE A 1 75 ? -5.991 -5.774 5.905 1.00 91.69 75 PHE A C 1
ATOM 552 O O . PHE A 1 75 ? -6.004 -4.622 5.469 1.00 91.69 75 PHE A O 1
ATOM 559 N N . ARG A 1 76 ? -5.361 -6.771 5.271 1.00 91.69 76 ARG A N 1
ATOM 560 C CA . ARG A 1 76 ? -4.685 -6.582 3.987 1.00 91.69 76 ARG A CA 1
ATOM 561 C C . ARG A 1 76 ? -5.683 -6.099 2.925 1.00 91.69 76 ARG A C 1
ATOM 563 O O . ARG A 1 76 ? -6.634 -6.830 2.627 1.00 91.69 76 ARG A O 1
ATOM 570 N N . PRO A 1 77 ? -5.465 -4.926 2.304 1.00 87.75 77 PRO A N 1
ATOM 571 C CA . PRO A 1 77 ? -6.375 -4.420 1.289 1.00 87.75 77 PRO A CA 1
ATOM 572 C C . PRO A 1 77 ? -6.354 -5.272 0.020 1.00 87.75 77 PRO A C 1
ATOM 574 O O . PRO A 1 77 ? -5.346 -5.891 -0.331 1.00 87.75 77 PRO A O 1
ATOM 577 N N . MET A 1 78 ? -7.467 -5.248 -0.707 1.00 87.81 78 MET A N 1
ATOM 578 C CA . MET A 1 78 ? -7.513 -5.713 -2.089 1.00 87.81 78 MET A CA 1
ATOM 579 C C . MET A 1 78 ? -7.111 -4.564 -3.012 1.00 87.81 78 MET A C 1
ATOM 581 O O . MET A 1 78 ? -7.687 -3.482 -2.933 1.00 87.81 78 MET A O 1
ATOM 585 N N . LEU A 1 79 ? -6.156 -4.813 -3.907 1.00 86.38 79 LEU A N 1
ATOM 586 C CA . LEU A 1 79 ? -5.725 -3.846 -4.911 1.00 86.38 79 LEU A CA 1
ATOM 587 C C . LEU A 1 79 ? -6.269 -4.249 -6.283 1.00 86.38 79 LEU A C 1
ATOM 589 O O . LEU A 1 79 ? -5.969 -5.334 -6.780 1.00 86.38 79 LEU A O 1
ATOM 593 N N . LYS A 1 80 ? -7.053 -3.362 -6.899 1.00 87.31 80 LYS A N 1
ATOM 594 C CA . LYS A 1 80 ? -7.496 -3.499 -8.288 1.00 87.31 80 LYS A CA 1
ATOM 595 C C . LYS A 1 80 ? -6.658 -2.575 -9.164 1.00 87.31 80 LYS A C 1
ATOM 597 O O . LYS A 1 80 ? -6.734 -1.360 -9.019 1.00 87.31 80 LYS A O 1
ATOM 602 N N . ILE A 1 81 ? -5.905 -3.159 -10.090 1.00 88.12 81 ILE A N 1
ATOM 603 C CA . ILE A 1 81 ? -5.170 -2.412 -11.112 1.00 88.12 81 ILE A CA 1
ATOM 604 C C . ILE A 1 81 ? -6.074 -2.263 -12.333 1.00 88.12 81 ILE A C 1
ATOM 606 O O . ILE A 1 81 ? -6.451 -3.257 -12.950 1.00 88.12 81 ILE A O 1
ATOM 610 N N . SER A 1 82 ? -6.450 -1.028 -12.657 1.00 87.62 82 SER A N 1
ATOM 611 C CA . SER A 1 82 ? -7.248 -0.734 -13.857 1.00 87.62 82 SER A CA 1
ATOM 612 C C . SER A 1 82 ? -6.370 -0.408 -15.068 1.00 87.62 82 SER A C 1
ATOM 614 O O . SER A 1 82 ? -6.751 -0.701 -16.198 1.00 87.62 82 SER A O 1
ATOM 616 N N . HIS A 1 83 ? -5.203 0.199 -14.841 1.00 89.06 83 HIS A N 1
ATOM 617 C CA . HIS A 1 83 ? -4.270 0.647 -15.878 1.00 89.06 83 HIS A CA 1
ATOM 618 C C . HIS A 1 83 ? -2.852 0.729 -15.299 1.00 89.06 83 HIS A C 1
ATOM 620 O O . HIS A 1 83 ? -2.688 0.773 -14.080 1.00 89.06 83 HIS A O 1
ATOM 626 N N . GLY A 1 84 ? -1.849 0.812 -16.175 1.00 93.12 84 GLY A N 1
ATOM 627 C CA . GLY A 1 84 ? -0.448 0.950 -15.778 1.00 93.12 84 GLY A CA 1
ATOM 628 C C . GLY A 1 84 ? 0.175 -0.368 -15.321 1.00 93.12 84 GLY A C 1
ATOM 629 O O . GLY A 1 84 ? -0.275 -1.455 -15.691 1.00 93.12 84 GLY A O 1
ATOM 630 N N . CYS A 1 85 ? 1.254 -0.270 -14.552 1.00 96.06 85 CYS A N 1
ATOM 631 C CA . CYS A 1 85 ? 1.968 -1.442 -14.071 1.00 96.06 85 CYS A CA 1
ATOM 632 C C . CYS A 1 85 ? 1.186 -2.207 -12.998 1.00 96.06 85 CYS A C 1
ATOM 634 O O . CYS A 1 85 ? 0.445 -1.647 -12.196 1.00 96.06 85 CYS A O 1
ATOM 636 N N . HIS A 1 86 ? 1.407 -3.516 -12.951 1.00 96.75 86 HIS A N 1
ATOM 637 C CA . HIS A 1 86 ? 1.044 -4.342 -11.807 1.00 96.75 86 HIS A CA 1
ATOM 638 C C . HIS A 1 86 ? 2.089 -4.178 -10.701 1.00 96.75 86 HIS A C 1
ATOM 640 O O . HIS A 1 86 ? 3.178 -3.658 -10.943 1.00 96.75 86 HIS A O 1
ATOM 646 N N . ALA A 1 87 ? 1.763 -4.629 -9.491 1.00 95.06 87 ALA A N 1
ATOM 647 C CA . ALA A 1 87 ? 2.682 -4.558 -8.364 1.00 95.06 87 ALA A CA 1
ATOM 648 C C . ALA A 1 87 ? 3.816 -5.598 -8.474 1.00 95.06 87 ALA A C 1
ATOM 650 O O . ALA A 1 87 ? 3.619 -6.736 -8.913 1.00 95.06 87 ALA A O 1
ATOM 651 N N . TYR A 1 88 ? 5.015 -5.178 -8.072 1.00 97.06 88 TYR A N 1
ATOM 652 C CA . TYR A 1 88 ? 6.274 -5.917 -8.146 1.00 97.06 88 TYR A CA 1
ATOM 653 C C . TYR A 1 88 ? 6.973 -5.937 -6.782 1.00 97.06 88 TYR A C 1
ATOM 655 O O . TYR A 1 88 ? 6.781 -5.028 -5.973 1.00 97.06 88 TYR A O 1
ATOM 663 N N . PRO A 1 89 ? 7.828 -6.933 -6.511 1.00 94.56 89 PRO A N 1
ATOM 664 C CA . PRO A 1 89 ? 8.730 -6.864 -5.372 1.00 94.56 89 PRO A CA 1
ATOM 665 C C . PRO A 1 89 ? 9.815 -5.801 -5.608 1.00 94.56 89 PRO A C 1
ATOM 667 O O . PRO A 1 89 ? 10.425 -5.737 -6.675 1.00 94.56 89 PRO A O 1
ATOM 670 N N . MET A 1 90 ? 10.055 -4.957 -4.601 1.00 93.19 90 MET A N 1
ATOM 671 C CA . MET A 1 90 ? 11.071 -3.897 -4.662 1.00 93.19 90 MET A CA 1
ATOM 672 C C . MET A 1 90 ? 12.464 -4.371 -4.239 1.00 93.19 90 MET A C 1
ATOM 674 O O . MET A 1 90 ? 13.450 -3.757 -4.636 1.00 93.19 90 MET A O 1
ATOM 678 N N . VAL A 1 91 ? 12.545 -5.433 -3.431 1.00 91.81 91 VAL A N 1
ATOM 679 C CA . VAL A 1 91 ? 13.784 -5.946 -2.826 1.00 91.81 91 VAL A CA 1
ATOM 680 C C . VAL A 1 91 ? 13.678 -7.453 -2.567 1.00 91.81 91 VAL A C 1
ATOM 682 O O . VAL A 1 91 ? 12.577 -7.929 -2.279 1.00 91.81 91 VAL A O 1
ATOM 685 N N . ASN A 1 92 ? 14.791 -8.187 -2.684 1.00 91.75 92 ASN A N 1
ATOM 686 C CA . ASN A 1 92 ? 14.895 -9.620 -2.363 1.00 91.75 92 ASN A CA 1
ATOM 687 C C . ASN A 1 92 ? 15.651 -9.882 -1.039 1.00 91.75 92 ASN A C 1
ATOM 689 O O . ASN A 1 92 ? 16.049 -8.952 -0.337 1.00 91.75 92 ASN A O 1
ATOM 693 N N . ALA A 1 93 ? 15.826 -11.157 -0.675 1.00 91.12 93 ALA A N 1
ATOM 694 C CA . ALA A 1 93 ? 16.460 -11.574 0.582 1.00 91.12 93 ALA A CA 1
ATOM 695 C C . ALA A 1 93 ? 17.960 -11.243 0.654 1.00 91.12 93 ALA A C 1
ATOM 697 O O . ALA A 1 93 ? 18.517 -11.114 1.741 1.00 91.12 93 ALA A O 1
ATOM 698 N N . GLU A 1 94 ? 18.601 -11.068 -0.498 1.00 90.31 94 GLU A N 1
ATOM 699 C CA . GLU A 1 94 ? 19.999 -10.670 -0.645 1.00 90.31 94 GLU A CA 1
ATOM 700 C C . GLU A 1 94 ? 20.186 -9.144 -0.523 1.00 90.31 94 GLU A C 1
ATOM 702 O O . GLU A 1 94 ? 21.315 -8.649 -0.494 1.00 90.31 94 GLU A O 1
ATOM 707 N N . GLY A 1 95 ? 19.082 -8.394 -0.435 1.00 86.12 95 GLY A N 1
ATOM 708 C CA . GLY A 1 95 ? 19.064 -6.936 -0.387 1.00 86.12 95 GLY A CA 1
ATOM 709 C C . GLY A 1 95 ? 19.189 -6.267 -1.758 1.00 86.12 95 GLY A C 1
ATOM 710 O O . GLY A 1 95 ? 19.301 -5.049 -1.824 1.00 86.12 95 GLY A O 1
ATOM 711 N N . GLU A 1 96 ? 19.162 -7.014 -2.859 1.00 91.69 96 GLU A N 1
ATOM 712 C CA . GLU A 1 96 ? 19.164 -6.428 -4.200 1.00 91.69 96 GLU A CA 1
ATOM 713 C C . GLU A 1 96 ? 17.826 -5.731 -4.461 1.00 91.69 96 GLU A C 1
ATOM 715 O O . GLU A 1 96 ? 16.763 -6.273 -4.147 1.00 91.69 96 GLU A O 1
ATOM 720 N N . THR A 1 97 ? 17.867 -4.536 -5.052 1.00 93.25 97 THR A N 1
ATOM 721 C CA . THR A 1 97 ? 16.681 -3.701 -5.278 1.00 93.25 97 THR A CA 1
ATOM 722 C C . THR A 1 97 ? 16.289 -3.640 -6.749 1.00 93.25 97 THR A C 1
ATOM 724 O O . THR A 1 97 ? 17.106 -3.801 -7.660 1.00 93.25 97 THR A O 1
ATOM 727 N N . SER A 1 98 ? 15.000 -3.422 -7.008 1.00 94.19 98 SER A N 1
ATOM 728 C CA . SER A 1 98 ? 14.488 -3.292 -8.369 1.00 94.19 98 SER A CA 1
ATOM 729 C C . SER A 1 98 ? 15.017 -2.019 -9.027 1.00 94.19 98 SER A C 1
ATOM 731 O O . SER A 1 98 ? 14.696 -0.905 -8.616 1.00 94.19 98 SER A O 1
ATOM 733 N N . GLY A 1 99 ? 15.721 -2.180 -10.144 1.00 93.25 99 GLY A N 1
ATOM 734 C CA . GLY A 1 99 ? 16.143 -1.093 -11.022 1.00 93.25 99 GLY A CA 1
ATOM 735 C C . GLY A 1 99 ? 14.990 -0.420 -11.773 1.00 93.25 99 GLY A C 1
ATOM 736 O O . GLY A 1 99 ? 15.214 0.588 -12.438 1.00 93.25 99 GLY A O 1
ATOM 737 N N . GLY A 1 100 ? 13.754 -0.920 -11.664 1.00 95.31 100 GLY A N 1
ATOM 738 C CA . GLY A 1 100 ? 12.561 -0.342 -12.293 1.00 95.31 100 GLY A CA 1
ATOM 739 C C . GLY A 1 100 ? 12.581 -0.378 -13.826 1.00 95.31 100 GLY A C 1
ATOM 740 O O . GLY A 1 100 ? 13.444 -0.996 -14.453 1.00 95.31 100 GLY A O 1
ATOM 741 N N . LEU A 1 101 ? 11.657 0.353 -14.447 1.00 95.94 101 LEU A N 1
ATOM 742 C CA . LEU A 1 101 ? 11.523 0.475 -15.899 1.00 95.94 101 LEU A CA 1
ATOM 743 C C . LEU A 1 101 ? 11.685 1.920 -16.379 1.00 95.94 101 LEU A C 1
ATOM 745 O O . LEU A 1 101 ? 11.341 2.875 -15.691 1.00 95.94 101 LEU A O 1
ATOM 749 N N . LYS A 1 102 ? 12.196 2.085 -17.606 1.00 94.69 102 LYS A N 1
ATOM 750 C CA . LYS A 1 102 ? 12.134 3.380 -18.303 1.00 94.69 102 LYS A CA 1
ATOM 751 C C . LYS A 1 102 ? 10.673 3.708 -18.626 1.00 94.69 102 LYS A C 1
ATOM 753 O O . LYS A 1 102 ? 9.894 2.809 -18.931 1.00 94.69 102 LYS A O 1
ATOM 758 N N . THR A 1 103 ? 10.338 4.992 -18.672 1.00 93.75 103 THR A N 1
ATOM 759 C CA . THR A 1 103 ? 9.011 5.514 -19.051 1.00 93.75 103 THR A CA 1
ATOM 760 C C . THR A 1 103 ? 8.735 5.437 -20.556 1.00 93.75 103 THR A C 1
ATOM 762 O O . THR A 1 103 ? 7.888 6.142 -21.088 1.00 93.75 103 THR A O 1
ATOM 765 N N . THR A 1 104 ? 9.458 4.588 -21.286 1.00 93.69 104 THR A N 1
ATOM 766 C CA . THR A 1 104 ? 9.255 4.376 -22.717 1.00 93.69 104 THR A CA 1
ATOM 767 C C . THR A 1 104 ? 8.271 3.232 -22.967 1.00 93.69 104 THR A C 1
ATOM 769 O O . THR A 1 104 ? 8.085 2.331 -22.144 1.00 93.69 104 THR A O 1
ATOM 772 N N . GLY A 1 105 ? 7.657 3.265 -24.147 1.00 93.94 105 GLY A N 1
ATOM 773 C CA . GLY A 1 105 ? 6.646 2.299 -24.577 1.00 93.94 105 GLY A CA 1
ATOM 774 C C . GLY A 1 105 ? 5.272 2.542 -23.939 1.00 93.94 105 GLY A C 1
ATOM 775 O O . GLY A 1 105 ? 5.028 3.628 -23.416 1.00 93.94 105 GLY A O 1
ATOM 776 N N . PRO A 1 106 ? 4.366 1.550 -24.004 1.00 94.81 106 PRO A N 1
ATOM 777 C CA . PRO A 1 106 ? 3.064 1.611 -23.342 1.00 94.81 106 PRO A CA 1
ATOM 778 C C . PRO A 1 106 ? 3.185 1.773 -21.820 1.00 94.81 106 PRO A C 1
ATOM 780 O O . PRO A 1 106 ? 4.164 1.309 -21.221 1.00 94.81 106 PRO A O 1
ATOM 783 N N . SER A 1 107 ? 2.169 2.372 -21.193 1.00 92.25 107 SER A N 1
ATOM 784 C CA . SER A 1 107 ? 2.101 2.616 -19.741 1.00 92.25 107 SER A CA 1
ATOM 785 C C . SER A 1 107 ? 2.262 1.337 -18.912 1.00 92.25 107 SER A C 1
ATOM 787 O O . SER A 1 107 ? 2.965 1.322 -17.909 1.00 92.25 107 SER A O 1
ATOM 789 N N . ASP A 1 108 ? 1.695 0.235 -19.394 1.00 94.12 108 ASP A N 1
ATOM 790 C CA . ASP A 1 108 ? 1.740 -1.104 -18.801 1.00 94.12 108 ASP A CA 1
ATOM 791 C C . ASP A 1 108 ? 2.784 -2.034 -19.466 1.00 94.12 108 ASP A C 1
ATOM 793 O O . ASP A 1 108 ? 2.878 -3.229 -19.167 1.00 94.12 108 ASP A O 1
ATOM 797 N N . GLY A 1 109 ? 3.585 -1.493 -20.390 1.00 95.19 109 GLY A N 1
ATOM 798 C CA . GLY A 1 109 ? 4.564 -2.245 -21.167 1.00 95.19 109 GLY A CA 1
ATOM 799 C C . GLY A 1 109 ? 5.668 -2.832 -20.288 1.00 95.19 109 GLY A C 1
ATOM 800 O O . GLY A 1 109 ? 6.370 -2.091 -19.597 1.00 95.19 109 GLY A O 1
ATOM 801 N N . ASN A 1 110 ? 5.847 -4.155 -20.376 1.00 95.81 110 ASN A N 1
ATOM 802 C CA . ASN A 1 110 ? 6.819 -4.957 -19.618 1.00 95.81 110 ASN A CA 1
ATOM 803 C C . ASN A 1 110 ? 6.612 -4.973 -18.090 1.00 95.81 110 ASN A C 1
ATOM 805 O O . ASN A 1 110 ? 7.535 -5.325 -17.360 1.00 95.81 110 ASN A O 1
ATOM 809 N N . CYS A 1 111 ? 5.423 -4.611 -17.595 1.00 96.81 111 CYS A N 1
ATOM 810 C CA . CYS A 1 111 ? 5.120 -4.622 -16.160 1.00 96.81 111 CYS A CA 1
ATOM 811 C C . CYS A 1 111 ? 3.719 -5.155 -15.813 1.00 96.81 111 CYS A C 1
ATOM 813 O O . CYS A 1 111 ? 3.123 -4.734 -14.825 1.00 96.81 111 CYS A O 1
ATOM 815 N N . LYS A 1 112 ? 3.178 -6.100 -16.595 1.00 95.25 112 LYS A N 1
ATOM 816 C CA . LYS A 1 112 ? 1.866 -6.736 -16.327 1.00 95.25 112 LYS A CA 1
ATOM 817 C C . LYS A 1 112 ? 1.919 -7.914 -15.352 1.00 95.25 112 LYS A C 1
ATOM 819 O O . LYS A 1 112 ? 0.901 -8.547 -15.088 1.00 95.25 112 LYS A O 1
ATOM 824 N N . GLY A 1 113 ? 3.092 -8.236 -14.821 1.00 91.81 113 GLY A N 1
ATOM 825 C CA . GLY A 1 113 ? 3.230 -9.315 -13.856 1.00 91.81 113 GLY A CA 1
ATOM 826 C C . GLY A 1 113 ? 4.674 -9.740 -13.690 1.00 91.81 113 GLY A C 1
ATOM 827 O O . GLY A 1 113 ? 5.334 -10.121 -14.654 1.00 91.81 113 GLY A O 1
ATOM 828 N N . ALA A 1 114 ? 5.145 -9.701 -12.449 1.00 90.75 114 ALA A N 1
ATOM 829 C CA . ALA A 1 114 ? 6.448 -10.232 -12.100 1.00 90.75 114 ALA A CA 1
ATOM 830 C C . ALA A 1 114 ? 6.470 -11.753 -12.296 1.00 90.75 114 ALA A C 1
ATOM 832 O O . ALA A 1 114 ? 5.520 -12.445 -11.923 1.00 90.75 114 ALA A O 1
ATOM 833 N N . GLN A 1 115 ? 7.586 -12.284 -12.801 1.00 92.12 115 GLN A N 1
ATOM 834 C CA . GLN A 1 115 ? 7.742 -13.721 -13.072 1.00 92.12 115 GLN A CA 1
ATOM 835 C C . GLN A 1 115 ? 7.493 -14.625 -11.846 1.00 92.12 115 GLN A C 1
ATOM 837 O O . GLN A 1 115 ? 7.129 -15.785 -12.010 1.00 92.12 115 GLN A O 1
ATOM 842 N N . TRP A 1 116 ? 7.678 -14.107 -10.626 1.00 92.50 116 TRP A N 1
ATOM 843 C CA . TRP A 1 116 ? 7.478 -14.846 -9.372 1.00 92.50 116 TRP A CA 1
ATOM 844 C C . TRP A 1 116 ? 6.304 -14.327 -8.533 1.00 92.50 116 TRP A C 1
ATOM 846 O O . TRP A 1 116 ? 6.149 -14.729 -7.383 1.00 92.50 116 TRP A O 1
ATOM 856 N N . GLY A 1 117 ? 5.467 -13.460 -9.104 1.00 92.62 117 GLY A N 1
ATOM 857 C CA . GLY A 1 117 ? 4.326 -12.864 -8.418 1.00 92.62 117 GLY A CA 1
ATOM 858 C C . GLY A 1 117 ? 4.618 -11.513 -7.759 1.00 92.62 117 GLY A C 1
ATOM 859 O O . GLY A 1 117 ? 5.751 -11.041 -7.687 1.00 92.62 117 GLY A O 1
ATOM 860 N N . SER A 1 118 ? 3.539 -10.868 -7.322 1.00 94.06 118 SER A N 1
ATOM 861 C CA . SER A 1 118 ? 3.541 -9.538 -6.707 1.00 94.06 118 SER A CA 1
ATOM 862 C C . SER A 1 118 ? 4.019 -9.573 -5.252 1.00 94.06 118 SER A C 1
ATOM 864 O O . SER A 1 118 ? 4.037 -10.622 -4.614 1.00 94.06 118 SER A O 1
ATOM 866 N N . GLN A 1 119 ? 4.304 -8.398 -4.690 1.00 93.56 119 GLN A N 1
ATOM 867 C CA . GLN A 1 119 ? 4.535 -8.204 -3.261 1.00 93.56 119 GLN A CA 1
ATOM 868 C C . GLN A 1 119 ? 3.713 -7.018 -2.746 1.00 93.56 119 GLN A C 1
ATOM 870 O O . GLN A 1 119 ? 3.492 -6.045 -3.463 1.00 93.56 119 GLN A O 1
ATOM 875 N N . VAL A 1 120 ? 3.271 -7.109 -1.494 1.00 94.62 120 VAL A N 1
ATOM 876 C CA . VAL A 1 120 ? 2.830 -5.968 -0.685 1.00 94.62 120 VAL A CA 1
ATOM 877 C C . VAL A 1 120 ? 3.677 -5.949 0.579 1.00 94.62 120 VAL A C 1
ATOM 879 O O . VAL A 1 120 ? 4.018 -7.009 1.114 1.00 94.62 120 VAL A O 1
ATOM 882 N N . TYR A 1 121 ? 4.029 -4.756 1.034 1.00 90.31 121 TYR A N 1
ATOM 883 C CA . TYR A 1 121 ? 4.805 -4.532 2.248 1.00 90.31 121 TYR A CA 1
ATOM 884 C C . TYR A 1 121 ? 3.909 -3.879 3.285 1.00 90.31 121 TYR A C 1
ATOM 886 O O . TYR A 1 121 ? 3.079 -3.051 2.924 1.00 90.31 121 TYR A O 1
ATOM 894 N N . ALA A 1 122 ? 4.060 -4.244 4.555 1.00 89.50 122 ALA A N 1
ATOM 895 C CA . ALA A 1 122 ? 3.266 -3.670 5.630 1.00 89.50 122 ALA A CA 1
ATOM 896 C C . ALA A 1 122 ? 4.150 -3.236 6.798 1.00 89.50 122 ALA A C 1
ATOM 898 O O . ALA A 1 122 ? 5.111 -3.922 7.148 1.00 89.50 122 ALA A O 1
ATOM 899 N N . ARG A 1 123 ? 3.800 -2.113 7.424 1.00 84.62 123 ARG A N 1
ATOM 900 C CA . ARG A 1 123 ? 4.361 -1.673 8.704 1.00 84.62 123 ARG A CA 1
ATOM 901 C C . ARG A 1 123 ? 3.255 -1.070 9.551 1.00 84.62 123 ARG A C 1
ATOM 903 O O . ARG A 1 123 ? 2.423 -0.331 9.037 1.00 84.62 123 ARG A O 1
ATOM 910 N N . SER A 1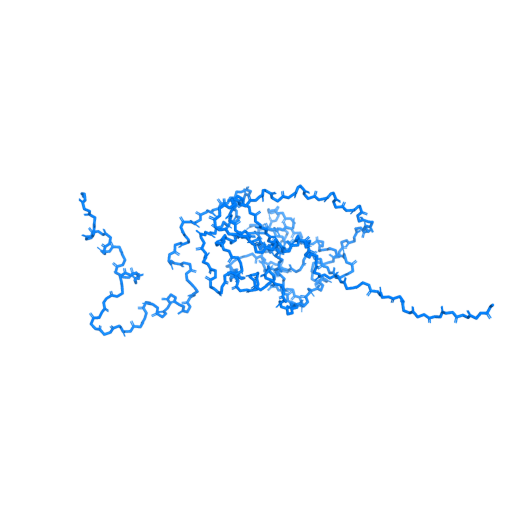 124 ? 3.255 -1.354 10.845 1.00 84.06 124 SER A N 1
ATOM 911 C CA . SER A 1 124 ? 2.199 -0.901 11.748 1.00 84.06 124 SER A CA 1
ATOM 912 C C . SER A 1 124 ? 2.740 -0.290 13.029 1.00 84.06 124 SER A C 1
ATOM 914 O O . SER A 1 124 ? 3.830 -0.648 13.469 1.00 84.06 124 SER A O 1
ATOM 916 N N . THR A 1 125 ? 1.975 0.624 13.620 1.00 89.94 125 THR A N 1
ATOM 917 C CA . THR A 1 125 ? 2.287 1.235 14.915 1.00 89.94 125 THR A CA 1
ATOM 918 C C . THR A 1 125 ? 1.056 1.914 15.517 1.00 89.94 125 THR A C 1
ATOM 920 O O . THR A 1 125 ? 0.101 2.235 14.804 1.00 89.94 125 THR A O 1
ATOM 923 N N . TRP A 1 126 ? 1.098 2.206 16.815 1.00 88.12 126 TRP A N 1
ATOM 924 C CA . TRP A 1 126 ? 0.194 3.175 17.424 1.00 88.12 126 TRP A CA 1
ATOM 925 C C . TRP A 1 126 ? 0.568 4.590 16.983 1.00 88.12 126 TRP A C 1
ATOM 927 O O . TRP A 1 126 ? 1.722 5.009 17.075 1.00 88.12 126 TRP A O 1
ATOM 937 N N . TYR A 1 127 ? -0.421 5.360 16.544 1.00 79.69 127 TYR A N 1
ATOM 938 C CA . TYR A 1 127 ? -0.254 6.767 16.217 1.00 79.69 127 TYR A CA 1
ATOM 939 C C . TYR A 1 127 ? -1.436 7.562 16.765 1.00 79.69 127 TYR A C 1
ATOM 941 O O . TYR A 1 127 ? -2.576 7.366 16.350 1.00 79.69 127 TYR A O 1
ATOM 949 N N . LYS A 1 128 ? -1.159 8.460 17.720 1.00 87.00 128 LYS A N 1
ATOM 950 C CA . LYS A 1 128 ? -2.171 9.302 18.388 1.00 87.00 128 LYS A CA 1
ATOM 951 C C . LYS A 1 128 ? -3.373 8.501 18.924 1.00 87.00 128 LYS A C 1
ATOM 953 O O . LYS A 1 128 ? -4.518 8.892 18.728 1.00 87.00 128 LYS A O 1
ATOM 958 N N . GLY A 1 129 ? -3.104 7.369 19.579 1.00 83.94 129 GLY A N 1
ATOM 959 C CA . GLY A 1 129 ? -4.137 6.528 20.198 1.00 83.94 129 GLY A CA 1
ATOM 960 C C . GLY A 1 129 ? -4.952 5.664 19.228 1.00 83.94 129 GLY A C 1
ATOM 961 O O . GLY A 1 129 ? -5.919 5.046 19.655 1.00 83.94 129 GLY A O 1
ATOM 962 N N . VAL A 1 130 ? -4.574 5.595 17.947 1.00 88.81 130 VAL A N 1
ATOM 963 C CA . VAL A 1 130 ? -5.196 4.723 16.938 1.00 88.81 130 VAL A CA 1
ATOM 964 C C . VAL A 1 130 ? -4.130 3.822 16.325 1.00 88.81 130 VAL A C 1
ATOM 966 O O . VAL A 1 130 ? -3.003 4.264 16.091 1.00 88.81 130 VAL A O 1
ATOM 969 N N . TRP A 1 131 ? -4.453 2.558 16.058 1.00 91.75 131 TRP A N 1
ATOM 970 C CA . TRP A 1 131 ? -3.511 1.649 15.417 1.00 91.75 131 TRP A CA 1
ATOM 971 C C . TRP A 1 131 ? -3.510 1.852 13.903 1.00 91.75 131 TRP A C 1
ATOM 973 O O . TRP A 1 131 ? -4.531 1.686 13.235 1.00 91.75 131 TRP A O 1
ATOM 983 N N . ALA A 1 132 ? -2.351 2.202 13.356 1.00 86.00 132 ALA A N 1
ATOM 984 C CA . ALA A 1 132 ? -2.141 2.405 11.933 1.00 86.00 132 ALA A CA 1
ATOM 985 C C . ALA A 1 132 ? -1.423 1.198 11.330 1.00 86.00 132 ALA A C 1
ATOM 987 O O . ALA A 1 132 ? -0.397 0.763 11.851 1.00 86.00 132 ALA A O 1
ATOM 988 N N . ILE A 1 133 ? -1.920 0.697 10.201 1.00 92.62 133 ILE A N 1
ATOM 989 C CA . ILE A 1 133 ? -1.227 -0.281 9.359 1.00 92.62 133 ILE A CA 1
ATOM 990 C C . ILE A 1 133 ? -1.026 0.348 7.985 1.00 92.62 133 ILE A C 1
ATOM 992 O O . ILE A 1 133 ? -1.989 0.598 7.265 1.00 92.62 133 ILE A O 1
ATOM 996 N N . VAL A 1 134 ? 0.224 0.619 7.629 1.00 89.12 134 VAL A N 1
ATOM 997 C CA . VAL A 1 134 ? 0.621 1.148 6.324 1.00 89.12 134 VAL A CA 1
ATOM 998 C C . VAL A 1 134 ? 0.947 -0.026 5.414 1.00 89.12 134 VAL A C 1
ATOM 1000 O O . VAL A 1 134 ? 1.839 -0.806 5.736 1.00 89.12 134 VAL A O 1
ATOM 1003 N N . TYR A 1 135 ? 0.250 -0.135 4.289 1.00 92.75 135 TYR A N 1
ATOM 1004 C CA . TYR A 1 135 ? 0.542 -1.068 3.204 1.00 92.75 135 TYR A CA 1
ATOM 1005 C C . TYR A 1 135 ? 1.145 -0.306 2.034 1.00 92.75 135 TYR A C 1
ATOM 1007 O O . TYR A 1 135 ? 0.647 0.765 1.701 1.00 92.75 135 TYR A O 1
ATOM 1015 N N . VAL A 1 136 ? 2.176 -0.860 1.403 1.00 91.12 136 VAL A N 1
ATOM 1016 C CA . VAL A 1 136 ? 2.872 -0.254 0.264 1.00 91.12 136 VAL A CA 1
ATOM 1017 C C . VAL A 1 136 ? 2.981 -1.263 -0.873 1.00 91.12 136 VAL A C 1
ATOM 1019 O O . VAL A 1 136 ? 3.371 -2.417 -0.658 1.00 91.12 136 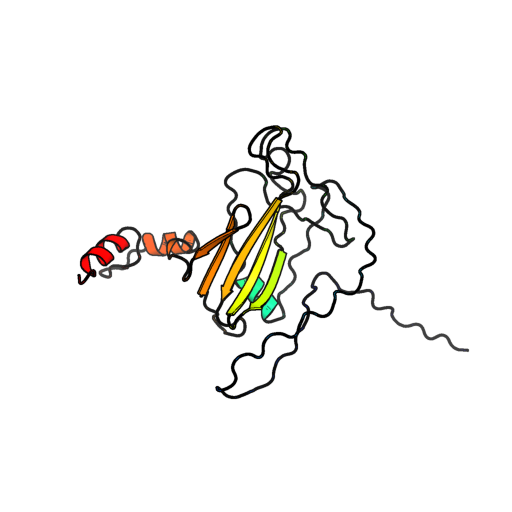VAL A O 1
ATOM 1022 N N . TRP A 1 137 ? 2.680 -0.805 -2.083 1.00 94.38 137 TRP A N 1
ATOM 1023 C CA . TRP A 1 137 ? 2.959 -1.501 -3.332 1.00 94.38 137 TRP A CA 1
ATOM 1024 C C . TRP A 1 137 ? 4.014 -0.737 -4.116 1.00 94.38 137 TRP A C 1
ATOM 1026 O O . TRP A 1 137 ? 4.037 0.491 -4.118 1.00 94.38 137 TRP A O 1
ATOM 1036 N N . TYR A 1 138 ? 4.876 -1.490 -4.788 1.00 94.81 138 TYR A N 1
ATOM 1037 C CA . TYR A 1 138 ? 5.882 -0.950 -5.686 1.00 94.81 138 TYR A CA 1
ATOM 1038 C C . TYR A 1 138 ? 5.521 -1.278 -7.129 1.00 94.81 138 TYR A C 1
ATOM 1040 O O . TYR A 1 138 ? 5.159 -2.416 -7.443 1.00 94.81 138 TYR A O 1
ATOM 1048 N N . PHE A 1 139 ? 5.697 -0.300 -8.008 1.00 95.62 139 PHE A N 1
ATOM 1049 C CA . PHE A 1 139 ? 5.515 -0.438 -9.443 1.00 95.62 139 PHE A CA 1
ATOM 1050 C C . PHE A 1 139 ? 6.822 -0.062 -10.157 1.00 95.62 139 PHE A C 1
ATOM 1052 O O . PHE A 1 139 ? 7.480 0.913 -9.784 1.00 95.62 139 PHE A O 1
ATOM 1059 N N . PRO A 1 140 ? 7.255 -0.803 -11.195 1.00 97.19 140 PRO A N 1
ATOM 1060 C CA . PRO A 1 140 ? 8.534 -0.522 -11.851 1.00 97.19 140 PRO A CA 1
ATOM 1061 C C . PRO A 1 140 ? 8.624 0.868 -12.505 1.00 97.19 140 PRO A C 1
ATOM 1063 O O . PRO A 1 140 ? 9.731 1.393 -12.660 1.00 97.19 140 PRO A O 1
ATOM 1066 N N . LYS A 1 141 ? 7.489 1.455 -12.899 1.00 95.88 141 LYS A N 1
ATOM 1067 C CA . LYS A 1 141 ? 7.350 2.817 -13.431 1.00 95.88 141 LYS A CA 1
ATOM 1068 C C . LYS A 1 141 ? 5.921 3.324 -13.215 1.00 95.88 141 LYS A C 1
ATOM 1070 O O . LYS A 1 141 ? 4.997 2.514 -13.218 1.00 95.88 141 LYS A O 1
ATOM 1075 N N . ASP A 1 142 ? 5.772 4.640 -13.157 1.00 91.69 142 ASP A N 1
ATOM 1076 C CA . ASP A 1 142 ? 4.528 5.345 -13.467 1.00 91.69 142 ASP A CA 1
ATOM 1077 C C . ASP A 1 142 ? 4.729 6.052 -14.811 1.00 91.69 142 ASP A C 1
ATOM 1079 O O . ASP A 1 142 ? 5.693 6.792 -15.006 1.00 91.69 142 ASP A O 1
ATOM 1083 N N . SER A 1 143 ? 3.878 5.765 -15.790 1.00 91.88 143 SER A N 1
ATOM 1084 C CA . SER A 1 143 ? 4.023 6.304 -17.138 1.00 91.88 143 SER A CA 1
ATOM 1085 C C . SER A 1 143 ? 2.655 6.532 -17.751 1.00 91.88 143 SER A C 1
ATOM 1087 O O . SER A 1 143 ? 1.998 5.599 -18.204 1.00 91.88 143 SER A O 1
ATOM 1089 N N . THR A 1 144 ? 2.231 7.792 -17.780 1.00 85.00 144 THR A N 1
ATOM 1090 C CA . THR A 1 144 ? 0.956 8.200 -18.384 1.00 85.00 144 THR A CA 1
ATOM 1091 C C . THR A 1 144 ? 0.982 8.076 -19.909 1.00 85.00 144 THR A C 1
ATOM 1093 O O . THR A 1 144 ? -0.034 7.757 -20.524 1.00 85.00 144 THR A O 1
ATOM 1096 N N . SER A 1 145 ? 2.148 8.279 -20.530 1.00 83.62 145 SER A N 1
ATOM 1097 C CA . SER A 1 145 ? 2.405 8.050 -21.954 1.00 83.62 145 SER A CA 1
ATOM 1098 C C . SER A 1 145 ? 3.908 7.887 -22.229 1.00 83.62 145 SER A C 1
ATOM 1100 O O . SER A 1 145 ? 4.738 8.069 -21.336 1.00 83.62 145 SER A O 1
ATOM 1102 N N . HIS A 1 146 ? 4.272 7.539 -23.471 1.00 87.69 146 HIS A N 1
ATOM 1103 C CA . HIS A 1 146 ? 5.669 7.344 -23.866 1.00 87.69 146 HIS A CA 1
ATOM 1104 C C . HIS A 1 146 ? 6.527 8.578 -23.542 1.00 87.69 146 HIS A C 1
ATOM 1106 O O . HIS A 1 146 ? 6.313 9.658 -24.085 1.00 87.69 146 HIS A O 1
ATOM 1112 N N . GLY A 1 147 ? 7.544 8.385 -22.706 1.00 86.00 147 GLY A N 1
ATOM 1113 C CA . GLY A 1 147 ? 8.490 9.419 -22.292 1.00 86.00 147 GLY A CA 1
ATOM 1114 C C . GLY A 1 147 ? 8.008 10.295 -21.132 1.00 86.00 147 GLY A C 1
ATOM 1115 O O . GLY A 1 147 ? 8.812 11.064 -20.613 1.00 86.00 147 GLY A O 1
ATOM 1116 N N . LEU A 1 148 ? 6.753 10.160 -20.688 1.00 88.25 148 LEU A N 1
ATOM 1117 C CA . LEU A 1 148 ? 6.190 10.891 -19.548 1.00 88.25 148 LEU A CA 1
ATOM 1118 C C . LEU A 1 148 ? 6.078 10.001 -18.302 1.00 88.25 148 LEU A C 1
ATOM 1120 O O . LEU A 1 148 ? 5.942 8.780 -18.403 1.00 88.25 148 LEU A O 1
ATOM 1124 N N . GLY A 1 149 ? 6.109 10.637 -17.129 1.00 92.31 149 GLY A N 1
ATOM 1125 C CA . GLY A 1 149 ? 6.079 9.983 -15.818 1.00 92.31 149 GLY A CA 1
ATOM 1126 C C . GLY A 1 149 ? 7.477 9.765 -15.237 1.00 92.31 149 GLY A C 1
ATOM 1127 O O . GLY A 1 149 ? 8.409 10.513 -15.545 1.00 92.31 149 GLY A O 1
ATOM 1128 N N . HIS A 1 150 ? 7.642 8.736 -14.409 1.00 94.44 150 HIS A N 1
ATOM 1129 C CA . HIS A 1 150 ? 8.912 8.416 -13.763 1.00 94.44 150 HIS A CA 1
ATOM 1130 C C . HIS A 1 150 ? 9.176 6.911 -13.633 1.00 94.44 150 HIS A C 1
ATOM 1132 O O . HIS A 1 150 ? 8.285 6.064 -13.586 1.00 94.44 150 HIS A O 1
ATOM 1138 N N . ARG A 1 151 ? 10.467 6.575 -13.579 1.00 94.06 151 ARG A N 1
ATOM 1139 C CA . ARG A 1 151 ? 10.926 5.253 -13.151 1.00 94.06 151 ARG A CA 1
ATOM 1140 C C . ARG A 1 151 ? 10.641 5.110 -11.660 1.00 94.06 151 ARG A C 1
ATOM 1142 O O . ARG A 1 151 ? 10.960 6.030 -10.912 1.00 94.06 151 ARG A O 1
ATOM 1149 N N . HIS A 1 152 ? 10.184 3.922 -11.266 1.00 92.00 152 HIS A N 1
ATOM 1150 C CA . HIS A 1 152 ? 9.715 3.594 -9.920 1.00 92.00 152 HIS A CA 1
ATOM 1151 C C . HIS A 1 152 ? 8.434 4.316 -9.564 1.00 92.00 152 HIS A C 1
ATOM 1153 O O . HIS A 1 152 ? 8.274 5.487 -9.874 1.00 92.00 152 HIS A O 1
ATOM 1159 N N . ASP A 1 153 ? 7.558 3.622 -8.869 1.00 93.50 153 ASP A N 1
ATOM 1160 C CA . ASP A 1 153 ? 6.401 4.226 -8.250 1.00 93.50 153 ASP A CA 1
ATOM 1161 C C . ASP A 1 153 ? 6.033 3.446 -6.982 1.00 93.50 153 ASP A C 1
ATOM 1163 O O . ASP A 1 153 ? 6.313 2.247 -6.863 1.00 93.50 153 ASP A O 1
ATOM 1167 N N . PHE A 1 154 ? 5.501 4.169 -6.004 1.00 90.38 154 PHE A N 1
ATOM 1168 C CA . PHE A 1 154 ? 5.194 3.678 -4.672 1.00 90.38 154 PHE A CA 1
ATOM 1169 C C . PHE A 1 154 ? 3.841 4.225 -4.252 1.00 90.38 154 PHE A C 1
ATOM 1171 O O . PHE A 1 154 ? 3.710 5.408 -3.940 1.00 90.38 154 PHE A O 1
ATOM 1178 N N . GLU A 1 155 ? 2.864 3.334 -4.145 1.00 89.12 155 GLU A N 1
ATOM 1179 C CA . GLU A 1 155 ? 1.540 3.690 -3.653 1.00 89.12 155 GLU A CA 1
ATOM 1180 C C . GLU A 1 155 ? 1.294 3.032 -2.305 1.00 89.12 155 GLU A C 1
ATOM 1182 O O . GLU A 1 155 ? 1.719 1.900 -2.049 1.00 89.12 155 GLU A O 1
ATOM 1187 N N . GLN A 1 156 ? 0.606 3.752 -1.425 1.00 86.25 156 GLN A N 1
ATOM 1188 C CA . GLN A 1 156 ? 0.373 3.326 -0.059 1.00 86.25 156 GLN A CA 1
ATOM 1189 C C . GLN A 1 156 ? -1.061 3.546 0.405 1.00 86.25 156 GLN A C 1
ATOM 1191 O O . GLN A 1 156 ? -1.735 4.520 0.069 1.00 86.25 156 GLN A O 1
ATOM 1196 N N . VAL A 1 157 ? -1.500 2.644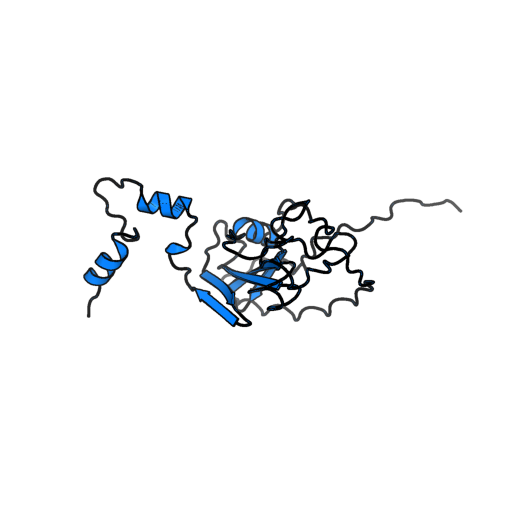 1.274 1.00 90.75 157 VAL A N 1
ATOM 1197 C CA . VAL A 1 157 ? -2.759 2.755 2.001 1.00 90.75 157 VAL A CA 1
ATOM 1198 C C . VAL A 1 157 ? -2.478 2.651 3.487 1.00 90.75 157 VAL A C 1
ATOM 1200 O O . VAL A 1 157 ? -1.784 1.739 3.924 1.00 90.75 157 VAL A O 1
ATOM 1203 N N . VAL A 1 158 ? -3.054 3.551 4.278 1.00 93.62 158 VAL A N 1
ATOM 1204 C CA . VAL A 1 158 ? -3.071 3.434 5.738 1.00 93.62 158 VAL A CA 1
ATOM 1205 C C . VAL A 1 158 ? -4.447 2.958 6.171 1.00 93.62 158 VAL A C 1
ATOM 1207 O O . VAL A 1 158 ? -5.438 3.645 5.929 1.00 93.62 158 VAL A O 1
ATOM 1210 N N . VAL A 1 159 ? -4.513 1.796 6.814 1.00 91.94 159 VAL A N 1
ATOM 1211 C CA . VAL A 1 159 ? -5.716 1.302 7.489 1.00 91.94 159 VAL A CA 1
ATOM 1212 C C . VAL A 1 159 ? -5.622 1.678 8.961 1.00 91.94 159 VAL A C 1
ATOM 1214 O O . VAL A 1 159 ? -4.666 1.305 9.641 1.00 91.94 159 VAL A O 1
ATOM 1217 N N . TRP A 1 160 ? -6.616 2.415 9.446 1.00 94.81 160 TRP A N 1
ATOM 1218 C CA . TRP A 1 160 ? -6.722 2.842 10.836 1.00 94.81 160 TRP A CA 1
ATOM 1219 C C . TRP A 1 160 ? -7.722 1.941 11.551 1.00 94.81 160 TRP A C 1
ATOM 1221 O O . TRP A 1 160 ? -8.885 1.887 11.146 1.00 94.81 160 TRP A O 1
ATOM 1231 N N . ILE A 1 161 ? -7.291 1.238 12.596 1.00 92.69 161 ILE A N 1
ATOM 1232 C CA . ILE A 1 161 ? -8.156 0.386 13.422 1.00 92.69 161 ILE A CA 1
ATOM 1233 C C . ILE A 1 161 ? -8.103 0.812 14.889 1.00 92.69 161 ILE A C 1
ATOM 1235 O O . ILE A 1 161 ? -7.150 1.457 15.322 1.00 92.69 161 ILE A O 1
ATOM 1239 N N . ASP A 1 162 ? -9.129 0.443 15.649 1.00 91.06 162 ASP A N 1
ATOM 1240 C CA . ASP A 1 162 ? -9.238 0.758 17.075 1.00 91.06 162 ASP A CA 1
ATOM 1241 C C . ASP A 1 162 ? -8.107 0.139 17.909 1.00 91.06 162 ASP A C 1
ATOM 1243 O O . ASP A 1 162 ? -7.300 0.868 18.476 1.00 91.06 162 ASP A O 1
ATOM 1247 N N . ASN A 1 163 ? -8.019 -1.191 17.972 1.00 93.25 163 ASN A N 1
ATOM 1248 C CA . ASN A 1 163 ? -6.998 -1.908 18.725 1.00 93.25 163 ASN A CA 1
ATOM 1249 C C . ASN A 1 163 ? -6.734 -3.285 18.086 1.00 93.25 163 ASN A C 1
ATOM 1251 O O . ASN A 1 163 ? -7.649 -4.110 18.015 1.00 93.25 163 ASN A O 1
ATOM 1255 N N . PRO A 1 164 ? -5.496 -3.584 17.652 1.00 93.75 164 PRO A N 1
ATOM 1256 C CA . PRO A 1 164 ? -5.165 -4.844 16.989 1.00 93.75 164 PRO A CA 1
ATOM 1257 C C . PRO A 1 164 ? -5.297 -6.068 17.910 1.00 93.75 164 PRO A C 1
ATOM 1259 O O . PRO A 1 164 ? -5.409 -7.182 17.405 1.00 93.75 164 PRO A O 1
ATOM 1262 N N . ALA A 1 165 ? -5.289 -5.880 19.235 1.00 95.31 165 ALA A N 1
ATOM 1263 C CA . ALA A 1 165 ? -5.442 -6.950 20.218 1.00 95.31 165 ALA A CA 1
ATOM 1264 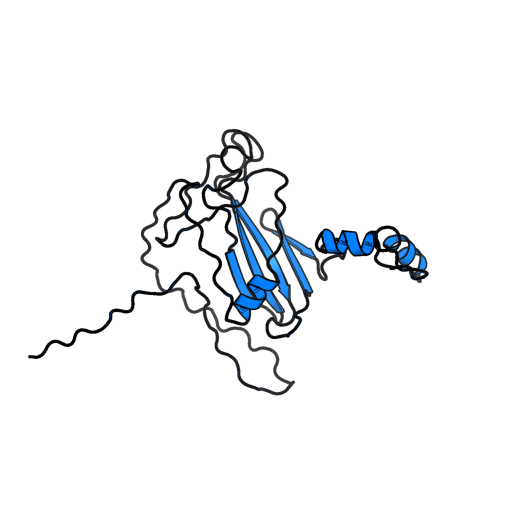C C . ALA A 1 165 ? -6.906 -7.376 20.430 1.00 95.31 165 ALA A C 1
ATOM 1266 O O . ALA A 1 165 ? -7.162 -8.408 21.052 1.00 95.31 165 ALA A O 1
ATOM 1267 N N . ASN A 1 166 ? -7.876 -6.613 19.913 1.00 91.75 166 ASN A N 1
ATOM 1268 C CA . ASN A 1 166 ? -9.282 -6.997 19.978 1.00 91.75 166 ASN A CA 1
ATOM 1269 C C . ASN A 1 166 ? -9.521 -8.272 19.158 1.00 91.75 166 ASN A C 1
ATOM 1271 O O . ASN A 1 166 ? -8.966 -8.447 18.075 1.00 91.75 166 ASN A O 1
ATOM 1275 N N . VAL A 1 167 ? -10.432 -9.137 19.617 1.00 87.88 167 VAL A N 1
ATOM 1276 C CA . VAL A 1 167 ? -10.866 -10.318 18.841 1.00 87.88 167 VAL A CA 1
ATOM 1277 C C . VAL A 1 167 ? -11.411 -9.886 17.468 1.00 87.88 167 VAL A C 1
ATOM 1279 O O . VAL A 1 167 ? -11.100 -10.480 16.431 1.00 87.88 167 VAL A O 1
ATOM 1282 N N . ASN A 1 168 ? -12.170 -8.785 17.454 1.00 83.81 168 ASN A N 1
ATOM 1283 C CA . ASN A 1 168 ? -12.726 -8.160 16.257 1.00 83.81 168 ASN A CA 1
ATOM 1284 C C . ASN A 1 168 ? -12.379 -6.663 16.216 1.00 83.81 168 ASN A C 1
ATOM 1286 O O . ASN A 1 168 ? -13.217 -5.849 16.607 1.00 83.81 168 ASN A O 1
ATOM 1290 N N . PRO A 1 169 ? -11.169 -6.290 15.754 1.00 88.25 169 PRO A N 1
ATOM 1291 C CA . PRO A 1 169 ? -10.808 -4.888 15.597 1.00 88.25 169 PRO A CA 1
ATOM 1292 C C . PRO A 1 169 ? -11.709 -4.217 14.557 1.00 88.25 169 PRO A C 1
ATOM 1294 O O . PRO A 1 169 ? -12.100 -4.840 13.563 1.00 88.25 169 PRO A O 1
ATOM 1297 N N . LYS A 1 170 ? -12.042 -2.950 14.780 1.00 86.62 170 LYS A N 1
ATOM 1298 C CA . LYS A 1 170 ? -12.899 -2.145 13.906 1.00 86.62 170 LYS A CA 1
ATOM 1299 C C . LYS A 1 170 ? -12.049 -1.210 13.066 1.00 86.62 170 LYS A C 1
ATOM 1301 O O . LYS A 1 170 ? -11.182 -0.524 13.596 1.00 86.62 170 LYS A O 1
ATOM 1306 N N . ILE A 1 171 ? -12.342 -1.132 11.769 1.00 88.06 171 ILE A N 1
ATOM 1307 C CA . ILE A 1 171 ? -11.753 -0.107 10.904 1.00 88.06 171 ILE A CA 1
ATOM 1308 C C . ILE A 1 171 ? -12.406 1.235 11.239 1.00 88.06 171 ILE A C 1
ATOM 1310 O O . ILE A 1 171 ? -13.618 1.391 11.112 1.00 88.06 171 ILE A O 1
ATOM 1314 N N . LEU A 1 172 ? -11.587 2.194 11.656 1.00 88.38 172 LEU A N 1
ATOM 1315 C CA . LEU A 1 172 ? -11.987 3.566 11.963 1.00 88.38 172 LEU A CA 1
ATOM 1316 C C . LEU A 1 172 ? -11.831 4.489 10.753 1.00 88.38 172 LEU A C 1
ATOM 1318 O O . LEU A 1 172 ? -12.559 5.469 10.620 1.00 88.38 172 LEU A O 1
ATOM 1322 N N . GLY A 1 173 ? -10.900 4.174 9.853 1.00 88.56 173 GLY A N 1
ATOM 1323 C CA . GLY A 1 173 ? -10.675 4.957 8.648 1.00 88.56 173 GLY A CA 1
ATOM 1324 C C . GLY A 1 173 ? -9.662 4.333 7.702 1.00 88.56 173 GLY A C 1
ATOM 1325 O O . GLY A 1 173 ? -8.955 3.385 8.047 1.00 88.56 173 GLY A O 1
ATOM 1326 N N . VAL A 1 174 ? -9.572 4.902 6.506 1.00 91.25 174 VAL A N 1
ATOM 1327 C CA . VAL A 1 174 ? -8.541 4.588 5.514 1.00 91.25 174 VAL A CA 1
ATOM 1328 C C . VAL A 1 174 ? -7.978 5.868 4.902 1.00 91.25 174 VAL A C 1
ATOM 1330 O O . VAL A 1 174 ? -8.717 6.826 4.665 1.00 91.25 174 VAL A O 1
ATOM 1333 N N . SER A 1 175 ? -6.675 5.872 4.631 1.00 90.06 175 SER A N 1
ATOM 1334 C CA . SER A 1 175 ? -5.993 6.924 3.873 1.00 90.06 175 SER A CA 1
ATOM 1335 C C . SER A 1 175 ? -5.351 6.319 2.627 1.00 90.06 175 SER A C 1
ATOM 1337 O O . SER A 1 175 ? -4.578 5.377 2.761 1.00 90.06 175 SER A O 1
ATOM 1339 N N . LEU A 1 176 ? -5.634 6.853 1.441 1.00 85.88 176 LEU A N 1
ATOM 1340 C CA . LEU A 1 176 ? -5.108 6.381 0.152 1.00 85.88 176 LEU A CA 1
ATOM 1341 C C . LEU A 1 176 ? -4.145 7.426 -0.414 1.00 85.88 176 LEU A C 1
ATOM 1343 O O . LEU A 1 176 ? -4.516 8.600 -0.455 1.00 85.88 176 LEU A O 1
ATOM 1347 N N . SER A 1 177 ? -2.936 7.042 -0.820 1.00 81.69 177 SER A N 1
ATOM 1348 C CA . SER A 1 177 ? -1.993 7.970 -1.455 1.00 81.69 177 SER A CA 1
ATOM 1349 C C . SER A 1 177 ? -2.548 8.555 -2.753 1.00 81.69 177 SER A C 1
ATOM 1351 O O . SER A 1 177 ? -3.321 7.926 -3.470 1.00 81.69 177 SER A O 1
ATOM 1353 N N . SER A 1 178 ? -2.187 9.810 -3.020 1.00 80.56 178 SER A N 1
ATOM 1354 C CA . SER A 1 178 ? -2.508 10.503 -4.269 1.00 80.56 178 SER A CA 1
ATOM 1355 C C . SER A 1 178 ? -1.563 11.684 -4.445 1.00 80.56 178 SER A C 1
ATOM 1357 O O . SER A 1 178 ? -1.736 12.708 -3.782 1.00 80.56 178 SER A O 1
ATOM 1359 N N . HIS A 1 179 ? -0.581 11.553 -5.340 1.00 76.75 179 HIS A N 1
ATOM 1360 C CA . HIS A 1 179 ? 0.312 12.640 -5.769 1.00 76.75 179 HIS A CA 1
ATOM 1361 C C . HIS A 1 179 ? 0.926 13.456 -4.608 1.00 76.75 179 HIS A C 1
ATOM 1363 O O . HIS A 1 179 ? 0.876 14.684 -4.592 1.00 76.75 179 HIS A O 1
ATOM 1369 N N . GLY A 1 180 ? 1.476 12.770 -3.598 1.00 71.50 180 GLY A N 1
ATOM 1370 C CA . GLY A 1 180 ? 2.108 13.392 -2.422 1.00 71.50 180 GLY A CA 1
ATOM 1371 C C . GLY A 1 180 ? 1.154 13.746 -1.271 1.00 71.50 180 GLY A C 1
ATOM 1372 O O . GLY A 1 180 ? 1.610 14.136 -0.197 1.00 71.50 180 GLY A O 1
ATOM 1373 N N . GLY A 1 181 ? -0.156 13.578 -1.463 1.00 83.19 181 GLY A N 1
ATOM 1374 C CA . GLY A 1 181 ? -1.180 13.716 -0.429 1.00 83.19 181 GLY A CA 1
ATOM 1375 C C . GLY A 1 181 ? -1.896 12.403 -0.115 1.00 83.19 181 GLY A C 1
ATOM 1376 O O . GLY A 1 181 ? -1.465 11.319 -0.511 1.00 83.19 181 GLY A O 1
ATOM 1377 N N . PHE A 1 182 ? -3.024 12.521 0.594 1.00 78.50 182 PHE A N 1
ATOM 1378 C CA . PHE A 1 182 ? -3.903 11.394 0.898 1.00 78.50 182 PHE A CA 1
ATOM 1379 C C . PHE A 1 182 ? -5.379 11.750 0.739 1.00 78.50 182 PHE A C 1
ATOM 1381 O O . PHE A 1 182 ? -5.836 12.753 1.292 1.00 78.50 182 PHE A O 1
ATOM 1388 N N . TRP A 1 183 ? -6.135 10.861 0.101 1.00 80.81 183 TRP A N 1
ATOM 1389 C CA . TRP A 1 183 ? -7.592 10.799 0.211 1.00 80.81 183 TRP A CA 1
ATOM 1390 C C . TRP A 1 183 ? -7.931 10.086 1.513 1.00 80.81 183 TRP A C 1
ATOM 1392 O O . TRP A 1 183 ? -7.323 9.065 1.825 1.00 80.81 183 TRP A O 1
ATOM 1402 N N . LYS A 1 184 ? -8.859 10.625 2.303 1.00 86.75 184 LYS A N 1
ATOM 1403 C CA . LYS A 1 184 ? -9.145 10.128 3.656 1.00 86.75 184 LYS A CA 1
ATOM 1404 C C . LYS A 1 184 ? -10.631 9.834 3.794 1.00 86.75 184 LYS A C 1
ATOM 1406 O O . LYS A 1 184 ? -11.453 10.693 3.488 1.00 86.75 184 LYS A O 1
ATOM 1411 N N . HIS A 1 185 ? -10.960 8.652 4.305 1.00 82.12 185 HIS A N 1
ATOM 1412 C CA . HIS A 1 185 ? -12.331 8.248 4.608 1.00 82.12 185 HIS A CA 1
ATOM 1413 C C . HIS A 1 185 ? -12.411 7.758 6.055 1.00 82.12 185 HIS A C 1
ATOM 1415 O O . HIS A 1 185 ? -11.730 6.797 6.411 1.00 82.12 185 HIS A O 1
ATOM 1421 N N . ALA A 1 186 ? -13.222 8.417 6.885 1.00 87.00 186 ALA A N 1
ATOM 1422 C CA . ALA A 1 186 ? -13.407 8.083 8.297 1.00 87.00 186 ALA A CA 1
ATOM 1423 C C . ALA A 1 186 ? -14.864 8.376 8.740 1.00 87.00 186 ALA A C 1
ATOM 1425 O O . ALA A 1 186 ? -15.224 9.550 8.838 1.00 87.00 186 ALA A O 1
ATOM 1426 N N . PRO A 1 187 ? -15.701 7.348 8.994 1.00 81.44 187 PRO A N 1
ATOM 1427 C CA . PRO A 1 187 ? -15.440 5.940 8.692 1.00 81.44 187 PRO A CA 1
ATOM 1428 C C . PRO A 1 187 ? -15.314 5.707 7.173 1.00 81.44 187 PRO A C 1
ATOM 1430 O O . PRO A 1 187 ? -15.738 6.551 6.378 1.00 81.44 187 PRO A O 1
ATOM 1433 N N . PRO A 1 188 ? -14.729 4.582 6.728 1.00 72.50 188 PRO A N 1
ATOM 1434 C CA . PRO A 1 188 ? -14.774 4.203 5.320 1.00 72.50 188 PRO A CA 1
ATOM 1435 C C . PRO A 1 188 ? -16.232 4.118 4.848 1.00 72.50 188 PRO A C 1
ATOM 1437 O O . PRO A 1 188 ? -17.084 3.575 5.553 1.00 72.50 188 PRO A O 1
ATOM 1440 N N . HIS A 1 189 ? -16.529 4.681 3.677 1.00 64.88 189 HIS A N 1
ATOM 1441 C CA . HIS A 1 189 ? -17.885 4.675 3.126 1.00 64.88 189 HIS A CA 1
ATOM 1442 C C . HIS A 1 189 ? -18.350 3.231 2.862 1.00 64.88 189 HIS A C 1
ATOM 1444 O O . HIS A 1 189 ? -17.547 2.405 2.448 1.00 64.88 189 HIS A O 1
ATOM 1450 N N . SER A 1 190 ? -19.634 2.903 3.038 1.00 56.03 190 SER A N 1
ATOM 1451 C CA . SER A 1 190 ? -20.163 1.528 2.879 1.00 56.03 190 SER A CA 1
ATOM 1452 C C . SER A 1 190 ? -19.857 0.886 1.514 1.00 56.03 190 SER A C 1
ATOM 1454 O O . SER A 1 190 ? -19.770 -0.337 1.398 1.00 56.03 190 SER A O 1
ATOM 1456 N N . SER A 1 191 ? -19.604 1.703 0.489 1.00 54.34 191 SER A N 1
ATOM 1457 C CA . SER A 1 191 ? -19.131 1.274 -0.831 1.00 54.34 191 SER A CA 1
ATOM 1458 C C . SER A 1 191 ? -17.731 0.633 -0.835 1.00 54.34 191 SER A C 1
ATOM 1460 O O . SER A 1 191 ? -17.330 0.098 -1.865 1.00 54.34 191 SER A O 1
ATOM 1462 N N . THR A 1 192 ? -16.983 0.656 0.277 1.00 57.69 192 THR A N 1
ATOM 1463 C CA . THR A 1 192 ? -15.691 -0.042 0.440 1.00 57.69 192 THR A CA 1
ATOM 1464 C C . THR A 1 192 ? -15.825 -1.484 0.936 1.00 57.69 192 THR A C 1
ATOM 1466 O O . THR A 1 192 ? -14.817 -2.125 1.234 1.00 57.69 192 THR A O 1
ATOM 1469 N N . LEU A 1 193 ? -17.043 -2.022 1.057 1.00 59.00 193 LEU A N 1
ATOM 1470 C CA . LEU A 1 193 ? -17.227 -3.450 1.316 1.00 59.00 193 LEU A CA 1
ATOM 1471 C C . LEU A 1 193 ? -16.607 -4.290 0.184 1.00 59.00 193 LEU A C 1
ATOM 1473 O O . LEU A 1 193 ? -16.711 -3.899 -0.983 1.00 59.00 193 LEU A O 1
ATOM 1477 N N . PRO A 1 194 ? -16.006 -5.461 0.489 1.00 62.31 194 PRO A N 1
ATOM 1478 C CA . PRO A 1 194 ? -15.571 -6.402 -0.539 1.00 62.31 194 PRO A CA 1
ATOM 1479 C C . PRO A 1 194 ? -16.696 -6.640 -1.546 1.00 62.31 194 PRO A C 1
ATOM 1481 O O . PRO A 1 194 ? -17.852 -6.762 -1.145 1.00 62.31 194 PRO A O 1
ATOM 1484 N N . GLU A 1 195 ? -16.380 -6.749 -2.837 1.00 60.97 195 GLU A N 1
ATOM 1485 C CA . GLU A 1 195 ? -17.398 -6.830 -3.897 1.00 60.97 195 GLU A CA 1
ATOM 1486 C C . GLU A 1 195 ? -18.437 -7.929 -3.643 1.00 60.97 195 GLU A C 1
ATOM 1488 O O . GLU A 1 195 ? -19.619 -7.716 -3.876 1.00 60.97 195 GLU A O 1
ATOM 1493 N N . LYS A 1 196 ? -18.025 -9.067 -3.069 1.00 70.56 196 LYS A N 1
ATOM 1494 C CA . LYS A 1 196 ? -18.937 -10.147 -2.663 1.00 70.56 196 LYS A CA 1
ATOM 1495 C C . LYS A 1 196 ? -19.888 -9.746 -1.535 1.00 70.56 196 LYS A C 1
ATOM 1497 O O . LYS A 1 196 ? -21.049 -10.128 -1.571 1.00 70.56 196 LYS A O 1
ATOM 1502 N N . ALA A 1 197 ? -19.413 -8.985 -0.552 1.00 67.19 197 ALA A N 1
ATOM 1503 C CA . ALA A 1 197 ? -20.243 -8.473 0.533 1.00 67.19 197 ALA A CA 1
ATOM 1504 C C . ALA A 1 197 ? -21.198 -7.388 0.020 1.00 67.19 197 ALA A C 1
ATOM 1506 O O . ALA A 1 197 ? -22.381 -7.436 0.331 1.00 67.19 197 ALA A O 1
ATOM 1507 N N . ARG A 1 198 ? -20.724 -6.474 -0.839 1.00 72.00 198 ARG A N 1
ATOM 1508 C CA . ARG A 1 198 ? -21.585 -5.494 -1.517 1.00 72.00 198 ARG A CA 1
ATOM 1509 C C . ARG A 1 198 ? -22.642 -6.185 -2.382 1.00 72.00 198 ARG A C 1
ATOM 1511 O O . ARG A 1 198 ? -23.814 -5.844 -2.297 1.00 72.00 198 ARG A O 1
ATOM 1518 N N . CYS A 1 199 ? -22.238 -7.190 -3.161 1.00 74.38 199 CYS A N 1
ATOM 1519 C CA . CYS A 1 199 ? -23.135 -8.015 -3.963 1.00 74.38 199 CYS A CA 1
ATOM 1520 C C . CYS A 1 199 ? -24.188 -8.675 -3.072 1.00 74.38 199 CYS A C 1
ATOM 1522 O O . CYS A 1 199 ? -25.364 -8.446 -3.295 1.00 74.38 199 CYS A O 1
ATOM 1524 N N . ALA A 1 200 ? -23.790 -9.364 -1.998 1.00 79.50 200 ALA A N 1
ATOM 1525 C CA . ALA A 1 200 ? -24.725 -10.001 -1.073 1.00 79.50 200 ALA A CA 1
ATOM 1526 C C . ALA A 1 200 ? -25.697 -9.004 -0.417 1.00 79.50 200 ALA A C 1
ATOM 1528 O O . ALA A 1 200 ? -26.898 -9.251 -0.395 1.00 79.50 200 ALA A O 1
ATOM 1529 N N . LEU A 1 201 ? -25.217 -7.858 0.076 1.00 78.75 201 LEU A N 1
ATOM 1530 C CA . LEU A 1 201 ? -26.093 -6.841 0.669 1.00 78.75 201 LEU A CA 1
ATOM 1531 C C . LEU A 1 201 ? -27.100 -6.281 -0.343 1.00 78.75 201 LEU A C 1
ATOM 1533 O O . LEU A 1 201 ? -28.246 -6.018 0.021 1.00 78.75 201 LEU A O 1
ATOM 1537 N N . ASN A 1 202 ? -26.690 -6.136 -1.605 1.00 78.12 202 ASN A N 1
ATOM 1538 C CA . ASN A 1 202 ? -27.549 -5.624 -2.666 1.00 78.12 202 ASN A CA 1
ATOM 1539 C C . AS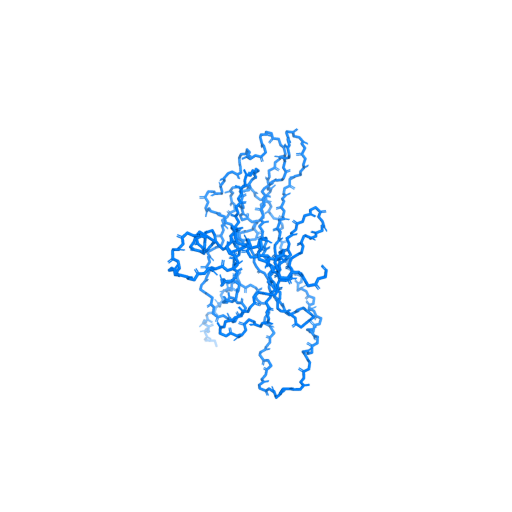N A 1 202 ? -28.484 -6.685 -3.272 1.00 78.12 202 ASN A C 1
ATOM 1541 O O . ASN A 1 202 ? -29.590 -6.339 -3.677 1.00 78.12 202 ASN A O 1
ATOM 1545 N N . SER A 1 203 ? -28.068 -7.952 -3.342 1.00 82.56 203 SER A N 1
ATOM 1546 C CA . SER A 1 203 ? -28.750 -9.001 -4.113 1.00 82.56 203 SER A CA 1
ATOM 1547 C C . SER A 1 203 ? -29.575 -9.973 -3.274 1.00 82.56 203 SER A C 1
ATOM 1549 O O . SER A 1 203 ? -30.391 -10.704 -3.830 1.00 82.56 203 SER A O 1
ATOM 1551 N N . VAL A 1 204 ? -29.337 -10.060 -1.963 1.00 86.56 204 VAL A N 1
ATOM 1552 C CA . VAL A 1 204 ? -30.096 -10.964 -1.090 1.00 86.56 204 VAL A CA 1
ATOM 1553 C C . VAL A 1 204 ? -31.531 -10.457 -0.942 1.00 86.56 204 VAL A C 1
ATOM 1555 O O . VAL A 1 204 ? -31.773 -9.278 -0.683 1.00 86.56 204 VAL A O 1
ATOM 1558 N N . TYR A 1 205 ? -32.492 -11.371 -1.094 1.00 83.81 205 TYR A N 1
ATOM 1559 C CA . TYR A 1 205 ? -33.887 -11.121 -0.754 1.00 83.81 205 TYR A CA 1
ATOM 1560 C C . TYR A 1 205 ? -34.059 -11.227 0.763 1.00 83.81 205 TYR A C 1
ATOM 1562 O O . TYR A 1 205 ? -33.920 -12.304 1.340 1.00 83.81 205 TYR A O 1
ATOM 1570 N N . TRP A 1 206 ? -34.348 -10.098 1.406 1.00 77.62 206 TRP A N 1
ATOM 1571 C CA . TRP A 1 206 ? -34.469 -9.979 2.862 1.00 77.62 206 TRP A CA 1
ATOM 1572 C C . TRP A 1 206 ? -35.909 -10.193 3.369 1.00 77.62 206 TRP A C 1
ATOM 1574 O O . TRP A 1 206 ? -36.251 -9.765 4.470 1.00 77.62 206 TRP A O 1
ATOM 1584 N N . GLY A 1 207 ? -36.762 -10.860 2.581 1.00 84.88 207 GLY A N 1
ATOM 1585 C CA . GLY A 1 207 ? -38.185 -11.007 2.893 1.00 84.88 207 GLY A CA 1
ATOM 1586 C C . GLY A 1 207 ? -38.892 -9.652 2.892 1.00 84.88 207 GLY A C 1
ATOM 1587 O O . GLY A 1 207 ? -38.664 -8.832 2.004 1.00 84.88 207 GLY A O 1
ATOM 1588 N N . ASP A 1 208 ? -39.706 -9.405 3.916 1.00 85.06 208 ASP A N 1
ATOM 1589 C CA . ASP A 1 208 ? -40.419 -8.134 4.103 1.00 85.06 208 ASP A CA 1
ATOM 1590 C C . ASP A 1 208 ? -39.526 -7.009 4.670 1.00 85.06 208 ASP A C 1
ATOM 1592 O O . ASP A 1 208 ? -39.968 -5.867 4.810 1.00 85.06 208 ASP A O 1
ATOM 1596 N N . ALA A 1 209 ? -38.265 -7.302 5.015 1.00 64.12 209 ALA A N 1
ATOM 1597 C CA . ALA A 1 209 ? -37.332 -6.313 5.544 1.00 64.12 209 ALA A CA 1
ATOM 1598 C C . ALA A 1 209 ? -36.616 -5.543 4.420 1.00 64.12 209 ALA A C 1
ATOM 1600 O O . ALA A 1 209 ? -36.065 -6.126 3.488 1.00 64.12 209 ALA A O 1
ATOM 1601 N N . ASN A 1 210 ? -36.539 -4.216 4.551 1.00 79.25 210 ASN A N 1
ATOM 1602 C CA . ASN A 1 210 ? -35.779 -3.360 3.640 1.00 79.25 210 ASN A CA 1
ATOM 1603 C C . ASN A 1 210 ? -34.413 -3.022 4.242 1.00 79.25 210 ASN A C 1
ATOM 1605 O O . ASN A 1 210 ? -34.342 -2.283 5.221 1.00 79.25 210 ASN A O 1
ATOM 1609 N N . LEU A 1 211 ? -33.322 -3.518 3.644 1.00 80.62 211 LEU A N 1
ATOM 1610 C CA . LEU A 1 211 ? -31.965 -3.145 4.057 1.00 80.62 211 LEU A CA 1
ATOM 1611 C C . LEU A 1 211 ? -31.723 -1.658 3.721 1.00 80.62 211 LEU A C 1
ATOM 1613 O O . LEU A 1 211 ? -31.657 -1.311 2.536 1.00 80.62 211 LEU A O 1
ATOM 1617 N N . PRO A 1 212 ? -31.565 -0.763 4.715 1.00 75.06 212 PRO A N 1
ATOM 1618 C CA . PRO A 1 212 ? -31.565 0.677 4.465 1.00 75.06 212 PRO A CA 1
ATOM 1619 C C . PRO A 1 212 ? -30.279 1.184 3.806 1.00 75.06 212 PRO A C 1
ATOM 1621 O O . PRO A 1 212 ? -30.273 2.271 3.241 1.00 75.06 212 PRO A O 1
ATOM 1624 N N . ILE A 1 213 ? -29.210 0.390 3.860 1.00 70.12 213 ILE A N 1
ATOM 1625 C CA . ILE A 1 213 ? -27.894 0.695 3.285 1.00 70.12 213 ILE A CA 1
ATOM 1626 C C . ILE A 1 213 ? -27.671 0.067 1.901 1.00 70.12 213 ILE A C 1
ATOM 1628 O O . ILE A 1 213 ? -26.570 0.172 1.369 1.00 70.12 213 ILE A O 1
ATOM 1632 N N . ARG A 1 214 ? -28.680 -0.609 1.328 1.00 81.44 214 ARG A N 1
ATOM 1633 C CA . ARG A 1 214 ? -28.636 -1.081 -0.064 1.00 81.44 214 ARG A CA 1
ATOM 1634 C C . ARG A 1 214 ? -28.571 0.121 -1.005 1.00 81.44 214 ARG A C 1
ATOM 1636 O O . ARG A 1 214 ? -29.247 1.117 -0.746 1.00 81.44 214 ARG A O 1
ATOM 1643 N N . ASP A 1 215 ? -27.835 -0.007 -2.109 1.00 78.50 215 ASP A N 1
ATOM 1644 C CA . ASP A 1 215 ? -27.592 1.089 -3.062 1.00 78.50 215 ASP A CA 1
ATOM 1645 C C . ASP A 1 215 ? -28.901 1.784 -3.510 1.00 78.50 215 ASP A C 1
ATOM 1647 O O . ASP A 1 215 ? -28.975 3.010 -3.548 1.00 78.50 215 ASP A O 1
ATOM 1651 N N . GLU A 1 216 ? -29.966 1.013 -3.755 1.00 82.69 216 GLU A N 1
ATOM 1652 C CA . GLU A 1 216 ? -31.290 1.515 -4.169 1.00 82.69 216 GLU A CA 1
ATOM 1653 C C . GLU A 1 216 ? -32.065 2.258 -3.066 1.00 82.69 216 GLU A C 1
ATOM 1655 O O . GLU A 1 216 ? -32.908 3.103 -3.358 1.00 82.69 216 GLU A O 1
ATOM 1660 N N . ASN A 1 217 ? -31.803 1.943 -1.795 1.00 80.00 217 ASN A N 1
ATOM 1661 C CA . ASN A 1 217 ? -32.577 2.451 -0.660 1.00 80.00 217 ASN A CA 1
ATOM 1662 C C . ASN A 1 217 ? -31.870 3.617 0.045 1.00 80.00 217 ASN A C 1
ATOM 1664 O O . ASN A 1 217 ? -32.525 4.463 0.650 1.00 80.00 217 ASN A O 1
ATOM 1668 N N . PHE A 1 218 ? -30.538 3.668 -0.025 1.00 79.25 218 PHE A N 1
ATOM 1669 C CA . PHE A 1 218 ? -29.721 4.529 0.827 1.00 79.25 218 PHE A CA 1
ATOM 1670 C C . PHE A 1 218 ? -30.060 6.014 0.691 1.00 79.25 218 PHE A C 1
ATOM 1672 O O . PHE A 1 218 ? -30.345 6.673 1.689 1.00 79.25 218 PHE A O 1
ATOM 1679 N N . ARG A 1 219 ? -30.078 6.544 -0.540 1.00 71.94 219 ARG A N 1
ATOM 1680 C CA . ARG A 1 219 ? -30.334 7.975 -0.755 1.00 71.94 219 ARG A CA 1
ATOM 1681 C C . ARG A 1 219 ? -31.763 8.364 -0.382 1.00 71.94 219 ARG A C 1
ATOM 1683 O O . ARG A 1 219 ? -31.947 9.348 0.322 1.00 71.94 219 ARG A O 1
ATOM 1690 N N . LYS A 1 220 ? -32.739 7.545 -0.777 1.00 79.75 220 LYS A N 1
ATOM 1691 C CA . LYS A 1 220 ? -34.153 7.747 -0.447 1.00 79.75 220 LYS A CA 1
ATOM 1692 C C . LYS A 1 220 ? -34.375 7.809 1.067 1.00 79.75 220 LYS A C 1
ATOM 1694 O O . LYS A 1 220 ? -35.031 8.721 1.549 1.00 79.75 220 LYS A O 1
ATOM 1699 N N . ASN A 1 221 ? -33.784 6.880 1.816 1.00 67.62 221 ASN A N 1
ATOM 1700 C CA . ASN A 1 221 ? -33.919 6.853 3.271 1.00 67.62 221 ASN A CA 1
ATOM 1701 C C . ASN A 1 221 ? -33.258 8.063 3.943 1.00 67.62 221 ASN A C 1
ATOM 1703 O O . ASN A 1 221 ? -33.750 8.525 4.965 1.00 67.62 221 ASN A O 1
ATOM 1707 N N . LEU A 1 222 ? -32.156 8.583 3.390 1.00 60.12 222 LEU A N 1
ATOM 1708 C CA . LEU A 1 222 ? -31.549 9.822 3.882 1.00 60.12 222 LEU A CA 1
ATOM 1709 C C . LEU A 1 222 ? -32.450 11.035 3.637 1.00 60.12 222 LEU A C 1
ATOM 1711 O O . LEU A 1 222 ? -32.557 11.875 4.524 1.00 60.12 222 LEU A O 1
ATOM 1715 N N . ASP A 1 223 ? -33.088 11.115 2.467 1.00 80.94 223 ASP A N 1
ATOM 1716 C CA . ASP A 1 223 ? -34.012 12.204 2.137 1.00 80.94 223 ASP A CA 1
ATOM 1717 C C . ASP A 1 223 ? -35.285 12.139 3.012 1.00 80.94 223 ASP A C 1
ATOM 1719 O O . ASP A 1 223 ? -35.760 13.170 3.475 1.00 80.94 223 ASP A O 1
ATOM 1723 N N . GLU A 1 224 ? -35.796 10.939 3.316 1.00 76.94 224 GLU A N 1
ATOM 1724 C CA . GLU A 1 224 ? -36.930 10.741 4.239 1.00 76.94 224 GLU A CA 1
ATOM 1725 C C . GLU A 1 224 ? -36.572 11.005 5.710 1.00 76.94 224 GLU A C 1
ATOM 1727 O O . GLU A 1 224 ? -37.410 11.469 6.481 1.00 76.94 224 GLU A O 1
ATOM 1732 N N . ALA A 1 225 ? -35.338 10.705 6.117 1.00 63.16 225 ALA A N 1
ATOM 1733 C CA . ALA A 1 225 ? -34.877 10.896 7.490 1.00 63.16 225 ALA A CA 1
ATOM 1734 C C . ALA A 1 225 ? -34.377 12.321 7.779 1.00 63.16 225 ALA A C 1
ATOM 1736 O O . ALA A 1 225 ? -34.052 12.610 8.932 1.00 63.16 225 ALA A O 1
ATOM 1737 N N . TYR A 1 226 ? -34.266 13.190 6.767 1.00 63.00 226 TYR A N 1
ATOM 1738 C CA . TYR A 1 226 ? -33.748 14.549 6.913 1.00 63.00 226 TYR A CA 1
ATOM 1739 C C . TYR A 1 226 ? -34.757 15.427 7.679 1.00 63.00 226 TYR A C 1
ATOM 1741 O O . TYR A 1 226 ? -35.837 15.701 7.160 1.00 63.00 226 TYR A O 1
ATOM 1749 N N . PRO A 1 227 ? -34.452 15.861 8.919 1.00 45.91 227 PRO A N 1
ATOM 1750 C CA . PRO A 1 227 ? -35.442 16.480 9.801 1.00 45.91 227 PRO A CA 1
ATOM 1751 C C . PRO A 1 227 ? -35.451 18.017 9.723 1.00 45.91 227 PRO A C 1
ATOM 1753 O O . PRO A 1 227 ? -35.955 18.664 10.643 1.00 45.91 227 PRO A O 1
ATOM 1756 N N . PHE A 1 228 ? -34.846 18.598 8.683 1.00 64.81 228 PHE A N 1
ATOM 1757 C CA . PHE A 1 228 ? -34.677 20.043 8.510 1.00 64.81 228 PHE A CA 1
ATOM 1758 C C . PHE A 1 228 ? -35.297 20.530 7.201 1.00 64.81 228 PHE A C 1
ATOM 1760 O O . PHE A 1 228 ? -35.225 19.788 6.198 1.00 64.81 228 PHE A O 1
#

Radius of gyration: 22.88 Å; chains: 1; bounding box: 84×50×59 Å

Foldseek 3Di:
DDDDDDDDPDDDDDPPDPDDDDDDDDDDDDDDDPPPDPDPDPPPPDDAAEDAQLPAADDDLDDQDDLVSVLCVVPPDDDDDPDAADFGDQAHPSGYGHPADQLADGRHPPGPARPNGHDKDWDWDDDPQWIKIKIKTKGQFGHPDGRDGGGIDIWIKIFTWNDSPDPDIDTQWMWTDDPNGTDIDGRNDPVSPDPVVLCCLQPDDPDPDDDCNHPVRPVVVCVVPPPD

Secondary structure (DSSP, 8-state):
-------------S-------------TT-PPPPPPPPPPPP-------EE-GGGPPPPP-PPP-SHHHHHHHHTPPP----SSPPPB-SB-TT--EE----S-S-TTTT-S--TT----EEEEEEETTEEEEEEEEEEEEE-SSTT-SEEEEEEEEEEEES-TTSSSPPEEEEEEEETTEEEEESSPPGGGS-HHHHHHHHHS--TT---TTSHHHHHHHHHHH---

Sequence (228 aa):
MRIAGFLCFALVGVATVVDQEPVGNSTLEDAPVPPPTPAPTPACKHVEKGIHHDKIKPFPQLDAVSIPEKAAVKFRPMLKISHGCHAYPMVNAEGETSGGLKTTGPSDGNCKGAQWGSQVYARSTWYKGVWAIVYVWYFPKDSTSHGLGHRHDFEQVVVWIDNPANVNPKILGVSLSSHGGFWKHAPPHSSTLPEKARCALNSVYWGDANLPIRDENFRKNLDEAYPF

InterPro domains:
  IPR008701 Necrosis inducing protein [PF05630] (69-190)
  IPR008701 Necrosis inducing protein [PTHR33657] (6-191)

Organism: NCBI:txid86335